Protein AF-A0A7M2Z1B2-F1 (afdb_monomer_lite)

Structure (mmCIF, N/CA/C/O backbone):
data_AF-A0A7M2Z1B2-F1
#
_entry.id   AF-A0A7M2Z1B2-F1
#
loop_
_atom_site.group_PDB
_atom_site.id
_atom_site.type_symbol
_atom_site.label_atom_id
_atom_site.label_alt_id
_atom_site.label_comp_id
_atom_site.label_asym_id
_atom_site.label_entity_id
_atom_site.label_seq_id
_atom_site.pdbx_PDB_ins_code
_atom_site.Cartn_x
_atom_site.Cartn_y
_atom_site.Cartn_z
_atom_site.occupancy
_atom_site.B_iso_or_equiv
_atom_site.auth_seq_id
_atom_site.auth_comp_id
_atom_site.auth_asym_id
_atom_site.auth_atom_id
_atom_site.pdbx_PDB_model_num
ATOM 1 N N . MET A 1 1 ? 3.086 50.028 25.764 1.00 45.34 1 MET A N 1
ATOM 2 C CA . MET A 1 1 ? 1.613 49.928 25.808 1.00 45.34 1 MET A CA 1
ATOM 3 C C . MET A 1 1 ? 1.052 50.842 24.724 1.00 45.34 1 MET A C 1
ATOM 5 O O . MET A 1 1 ? 0.987 52.038 24.941 1.00 45.34 1 MET A O 1
ATOM 9 N N . VAL A 1 2 ? 0.750 50.310 23.534 1.00 29.25 2 VAL A N 1
ATOM 10 C CA . VAL A 1 2 ? -0.029 50.997 22.484 1.00 29.25 2 VAL A CA 1
ATOM 11 C C . VAL A 1 2 ? -0.859 49.925 21.780 1.00 29.25 2 VAL A C 1
ATOM 13 O O . VAL A 1 2 ? -0.320 48.965 21.235 1.00 29.25 2 VAL A O 1
ATOM 16 N N . SER A 1 3 ? -2.175 50.071 21.887 1.00 28.83 3 SER A N 1
ATOM 17 C CA . SER A 1 3 ? -3.210 49.229 21.292 1.00 28.83 3 SER A CA 1
ATOM 18 C C . SER A 1 3 ? -3.415 49.620 19.828 1.00 28.83 3 SER A C 1
ATOM 20 O O . SER A 1 3 ? -3.495 50.808 19.522 1.00 28.83 3 SER A O 1
ATOM 22 N N . TYR A 1 4 ? -3.531 48.642 18.927 1.00 28.66 4 TYR A N 1
ATOM 23 C CA . TYR A 1 4 ? -3.973 48.878 17.552 1.00 28.66 4 TYR A CA 1
ATOM 24 C C . TYR A 1 4 ? -5.229 48.046 17.276 1.00 28.66 4 TYR A C 1
ATOM 26 O O . TYR A 1 4 ? -5.170 46.886 16.872 1.00 28.66 4 TYR A O 1
ATOM 34 N N . GLN A 1 5 ? -6.390 48.656 17.516 1.00 35.91 5 GLN A N 1
ATOM 35 C CA . GLN A 1 5 ? -7.670 48.192 16.989 1.00 35.91 5 GLN A CA 1
ATOM 36 C C . GLN A 1 5 ? -7.754 48.539 15.495 1.00 35.91 5 GLN A C 1
ATOM 38 O O . GLN A 1 5 ? -7.611 49.702 15.116 1.00 35.91 5 GLN A O 1
ATOM 43 N N . ARG A 1 6 ? -8.074 47.563 14.636 1.00 35.50 6 ARG A N 1
ATOM 44 C CA . ARG A 1 6 ? -8.647 47.833 13.308 1.00 35.50 6 ARG A CA 1
ATOM 45 C C . ARG A 1 6 ? -10.010 47.159 13.170 1.00 35.50 6 ARG A C 1
ATOM 47 O O . ARG A 1 6 ? -10.174 45.976 13.443 1.00 35.50 6 ARG A O 1
ATOM 54 N N . ARG A 1 7 ? -10.970 48.006 12.793 1.00 35.19 7 ARG A N 1
ATOM 55 C CA . ARG A 1 7 ? -12.415 47.798 12.634 1.00 35.19 7 ARG A CA 1
ATOM 56 C C . ARG A 1 7 ? -12.754 46.841 11.472 1.00 35.19 7 ARG A C 1
ATOM 58 O O . ARG A 1 7 ? -11.924 46.668 10.579 1.00 35.19 7 ARG A O 1
ATOM 65 N N . PRO A 1 8 ? -13.962 46.243 11.457 1.00 32.22 8 PRO A N 1
ATOM 66 C CA . PRO A 1 8 ? -14.349 45.229 10.478 1.00 32.22 8 PRO A CA 1
ATOM 67 C C . PRO A 1 8 ? -14.657 45.821 9.095 1.00 32.22 8 PRO A C 1
ATOM 69 O O . PRO A 1 8 ? -15.236 46.898 8.971 1.00 32.22 8 PRO A O 1
ATOM 72 N N . VAL A 1 9 ? -14.312 45.072 8.046 1.00 36.22 9 VAL A N 1
ATOM 73 C CA . VAL A 1 9 ? -14.775 45.317 6.674 1.00 36.22 9 VAL A CA 1
ATOM 74 C C . VAL A 1 9 ? -16.169 44.708 6.531 1.00 36.22 9 VAL A C 1
ATOM 76 O O . VAL A 1 9 ? -16.342 43.501 6.697 1.00 36.22 9 VAL A O 1
ATOM 79 N N . HIS A 1 10 ? -17.166 45.534 6.215 1.00 31.08 10 HIS A N 1
ATOM 80 C CA . HIS A 1 10 ? -18.513 45.063 5.905 1.00 31.08 10 HIS A CA 1
ATOM 81 C C . HIS A 1 10 ? -18.550 44.470 4.493 1.00 31.08 10 HIS A C 1
ATOM 83 O O . HIS A 1 10 ? -18.454 45.188 3.500 1.00 31.08 10 HIS A O 1
ATOM 89 N N . VAL A 1 11 ? -18.712 43.149 4.406 1.00 34.78 11 VAL A N 1
ATOM 90 C CA . VAL A 1 11 ? -19.008 42.445 3.153 1.00 34.78 11 VAL A CA 1
ATOM 91 C C . VAL A 1 11 ? -20.516 42.233 3.078 1.00 34.78 11 VAL A C 1
ATOM 93 O O . VAL A 1 11 ? -21.084 41.463 3.850 1.00 34.78 11 VAL A O 1
ATOM 96 N N . VAL A 1 12 ? -21.174 42.926 2.151 1.00 37.09 12 VAL A N 1
ATOM 97 C CA . VAL A 1 12 ? -22.600 42.730 1.867 1.00 37.09 12 VAL A CA 1
ATOM 98 C C . VAL A 1 12 ? -22.736 41.658 0.787 1.00 37.09 12 VAL A C 1
ATOM 100 O O . VAL A 1 12 ? -22.383 41.882 -0.369 1.00 37.09 12 VAL A O 1
ATOM 103 N N . PHE A 1 13 ? -23.263 40.489 1.152 1.00 35.53 13 PHE A N 1
ATOM 104 C CA . PHE A 1 13 ? -23.643 39.445 0.199 1.00 35.53 13 PHE A CA 1
ATOM 105 C C . PHE A 1 13 ? -25.103 39.635 -0.210 1.00 35.53 13 PHE A C 1
ATOM 107 O O . PHE A 1 13 ? -26.012 39.386 0.580 1.00 35.53 13 PHE A O 1
ATOM 114 N N . ARG A 1 14 ? -25.346 40.047 -1.458 1.00 37.28 14 ARG A N 1
ATOM 115 C CA . ARG A 1 14 ? -26.693 40.036 -2.042 1.00 37.28 14 ARG A CA 1
ATOM 116 C C . ARG A 1 14 ? -26.876 38.746 -2.842 1.00 37.28 14 ARG A C 1
ATOM 118 O O . ARG A 1 14 ? -26.108 38.461 -3.756 1.00 37.28 14 ARG A O 1
ATOM 125 N N . ARG A 1 15 ? -27.873 37.945 -2.463 1.00 32.41 15 ARG A N 1
ATOM 126 C CA . ARG A 1 15 ? -28.211 36.665 -3.098 1.00 32.41 15 ARG A CA 1
ATOM 127 C C . ARG A 1 15 ? -28.974 36.941 -4.397 1.00 32.41 15 ARG A C 1
ATOM 129 O O . ARG A 1 15 ? -30.054 37.519 -4.346 1.00 32.41 15 ARG A O 1
ATOM 136 N N . VAL A 1 16 ? -28.439 36.508 -5.534 1.00 35.34 16 VAL A N 1
ATOM 137 C CA . VAL A 1 16 ? -29.192 36.369 -6.790 1.00 35.34 16 VAL A CA 1
ATOM 138 C C . VAL A 1 16 ? -28.979 34.932 -7.267 1.00 35.34 16 VAL A C 1
ATOM 140 O O . VAL A 1 16 ? -27.880 34.396 -7.131 1.00 35.34 16 VAL A O 1
ATOM 143 N N . GLY A 1 17 ? -30.056 34.266 -7.680 1.00 35.09 17 GLY A N 1
ATOM 144 C CA . GLY A 1 17 ? -30.085 32.834 -7.984 1.00 35.09 17 GLY A CA 1
ATOM 145 C C . GLY A 1 17 ? -29.070 32.370 -9.038 1.00 35.09 17 GLY A C 1
ATOM 146 O O . GLY A 1 17 ? -28.558 33.154 -9.826 1.00 35.09 17 GLY A O 1
ATOM 147 N N . ALA A 1 18 ? -28.814 31.057 -9.014 1.00 43.22 18 ALA A N 1
ATOM 148 C CA . ALA A 1 18 ? -28.014 30.270 -9.958 1.00 43.22 18 ALA A CA 1
ATOM 149 C C . ALA A 1 18 ? -26.570 30.763 -10.236 1.00 43.22 18 ALA A C 1
ATOM 151 O O . ALA A 1 18 ? -26.224 31.228 -11.314 1.00 43.22 18 ALA A O 1
ATOM 152 N N . GLY A 1 19 ? -25.678 30.516 -9.272 1.00 42.62 19 GLY A N 1
ATOM 153 C CA . GLY A 1 19 ? -24.455 29.755 -9.572 1.00 42.62 19 GLY A CA 1
ATOM 154 C C . GLY A 1 19 ? -23.230 30.449 -10.181 1.00 42.62 19 GLY A C 1
ATOM 155 O O . GLY A 1 19 ? -22.312 29.732 -10.566 1.00 42.62 19 GLY A O 1
ATOM 156 N N . THR A 1 20 ? -23.133 31.782 -10.208 1.00 33.09 20 THR A N 1
ATOM 157 C CA . THR A 1 20 ? -21.876 32.472 -10.584 1.00 33.09 20 THR A CA 1
ATOM 158 C C . THR A 1 20 ? -21.642 33.723 -9.734 1.00 33.09 20 THR A C 1
ATOM 160 O O . THR A 1 20 ? -22.472 34.625 -9.717 1.00 33.09 20 THR A O 1
ATOM 163 N N . PHE A 1 21 ? -20.505 33.800 -9.028 1.00 33.78 21 PHE A N 1
ATOM 164 C CA . PHE A 1 21 ? -20.074 35.011 -8.317 1.00 33.78 21 PHE A CA 1
ATOM 165 C C . PHE A 1 21 ? -19.203 35.867 -9.241 1.00 33.78 21 PHE A C 1
ATOM 167 O O . PHE A 1 21 ? -18.128 35.436 -9.655 1.00 33.78 21 PHE A O 1
ATOM 174 N N . LYS A 1 22 ? -19.649 37.090 -9.543 1.00 28.84 22 LYS A N 1
ATOM 175 C CA . LYS A 1 22 ? -18.868 38.097 -10.271 1.00 28.84 22 LYS A CA 1
ATOM 176 C C . LYS A 1 22 ? -18.376 39.140 -9.267 1.00 28.84 22 LYS A C 1
ATOM 178 O O . LYS A 1 22 ? -19.179 39.887 -8.711 1.00 28.84 22 LYS A O 1
ATOM 183 N N . ILE A 1 23 ? -17.071 39.181 -9.004 1.00 34.62 23 ILE A N 1
ATOM 184 C CA . ILE A 1 23 ? -16.466 40.260 -8.213 1.00 34.62 23 ILE A CA 1
ATOM 185 C C . ILE A 1 23 ? -16.370 41.472 -9.137 1.00 34.62 23 ILE A C 1
ATOM 187 O O . ILE A 1 23 ? -15.619 41.453 -10.108 1.00 34.62 23 ILE A O 1
ATOM 191 N N . THR A 1 24 ? -17.164 42.503 -8.861 1.00 35.22 24 THR A N 1
ATOM 192 C CA . THR A 1 24 ? -17.106 43.772 -9.595 1.00 35.22 24 THR A CA 1
ATOM 193 C C . THR A 1 24 ? -16.593 44.828 -8.630 1.00 35.22 24 THR A C 1
ATOM 195 O O . THR A 1 24 ? -17.315 45.254 -7.732 1.00 35.22 24 THR A O 1
ATOM 198 N N . THR A 1 25 ? -15.331 45.221 -8.773 1.00 32.84 25 THR A N 1
ATOM 199 C CA . THR A 1 25 ? -14.766 46.343 -8.021 1.00 32.84 25 THR A CA 1
ATOM 200 C C . THR A 1 25 ? -15.195 47.632 -8.719 1.00 32.84 25 THR A C 1
ATOM 202 O O . THR A 1 25 ? -14.711 47.939 -9.805 1.00 32.84 25 THR A O 1
ATOM 205 N N . MET A 1 26 ? -16.135 48.376 -8.131 1.00 30.41 26 MET A N 1
ATOM 206 C CA . MET A 1 26 ? -16.470 49.727 -8.590 1.00 30.41 26 MET A CA 1
ATOM 207 C C . MET A 1 26 ? -15.362 50.692 -8.160 1.00 30.41 26 MET A C 1
ATOM 209 O O . MET A 1 26 ? -15.277 51.071 -6.994 1.00 30.41 26 MET A O 1
ATOM 213 N N . LEU A 1 27 ? -14.529 51.115 -9.108 1.00 34.75 27 LEU A N 1
ATOM 214 C CA . LEU A 1 27 ? -13.714 52.319 -8.965 1.00 34.75 27 LEU A CA 1
ATOM 215 C C . LEU A 1 27 ? -14.581 53.519 -9.355 1.00 34.75 27 LEU A C 1
ATOM 217 O O . LEU A 1 27 ? -14.904 53.714 -10.524 1.00 34.75 27 LEU A O 1
ATOM 221 N N . ARG A 1 28 ? -14.990 54.312 -8.359 1.00 33.91 28 ARG A N 1
ATOM 222 C CA . ARG A 1 28 ? -15.567 55.641 -8.584 1.00 33.91 28 ARG A CA 1
ATOM 223 C C . ARG A 1 28 ? -14.456 56.572 -9.065 1.00 33.91 28 ARG A C 1
ATOM 225 O O . ARG A 1 28 ? -13.592 56.961 -8.287 1.00 33.91 28 ARG A O 1
ATOM 232 N N . SER A 1 29 ? -14.502 56.938 -10.338 1.00 31.12 29 SER A N 1
ATOM 233 C CA . SER A 1 29 ? -13.753 58.055 -10.904 1.00 31.12 29 SER A CA 1
ATOM 234 C C . SER A 1 29 ? -14.444 59.371 -10.532 1.00 31.12 29 SER A C 1
ATOM 236 O O . SER A 1 29 ? -15.498 59.690 -11.080 1.00 31.12 29 SER A O 1
ATOM 238 N N . CYS A 1 30 ? -13.857 60.134 -9.608 1.00 31.03 30 CYS A N 1
ATOM 239 C CA . CYS A 1 30 ? -14.157 61.558 -9.464 1.00 31.03 30 CYS A CA 1
ATOM 240 C C . CYS A 1 30 ? -13.234 62.342 -10.399 1.00 31.03 30 CYS A C 1
ATOM 242 O O . CYS A 1 30 ? -12.025 62.403 -10.198 1.00 31.03 30 CYS A O 1
ATOM 244 N N . THR A 1 31 ? -13.827 62.920 -11.436 1.00 38.00 31 THR A N 1
ATOM 245 C CA . THR A 1 31 ? -13.216 63.912 -12.317 1.00 38.00 31 THR A CA 1
ATOM 246 C C . THR A 1 31 ? -13.167 65.270 -11.624 1.00 38.00 31 THR A C 1
ATOM 248 O O . THR A 1 31 ? -14.214 65.805 -11.261 1.00 38.00 31 THR A O 1
ATOM 251 N N . SER A 1 32 ? -11.991 65.884 -11.542 1.00 31.28 32 SER A N 1
ATOM 252 C CA . SER A 1 32 ? -11.868 67.340 -11.457 1.00 31.28 32 SER A CA 1
ATOM 253 C C . SER A 1 32 ? -10.751 67.818 -12.386 1.00 31.28 32 SER A C 1
ATOM 255 O O . SER A 1 32 ? -9.647 67.281 -12.421 1.00 31.28 32 SER A O 1
ATOM 257 N N . ARG A 1 33 ? -11.115 68.794 -13.220 1.00 39.97 33 ARG A N 1
ATOM 258 C CA . ARG A 1 33 ? -10.271 69.503 -14.187 1.00 39.97 33 ARG A CA 1
ATOM 259 C C . ARG A 1 33 ? -9.297 70.408 -13.439 1.00 39.97 33 ARG A C 1
ATOM 261 O O . ARG A 1 33 ? -9.795 71.153 -12.611 1.00 39.97 33 ARG A O 1
ATOM 268 N N . VAL A 1 34 ? -8.022 70.469 -13.838 1.00 35.06 34 VAL A N 1
ATOM 269 C CA . VAL A 1 34 ? -7.266 71.731 -14.017 1.00 35.06 34 VAL A CA 1
ATOM 270 C C . VAL A 1 34 ? -6.146 71.492 -15.041 1.00 35.06 34 VAL A C 1
ATOM 272 O O . VAL A 1 34 ? -5.493 70.454 -15.041 1.00 35.06 34 VAL A O 1
ATOM 275 N N . ALA A 1 35 ? -5.986 72.450 -15.949 1.00 37.22 35 ALA A N 1
ATOM 276 C CA . ALA A 1 35 ? -5.030 72.475 -17.045 1.00 37.22 35 ALA A CA 1
ATOM 277 C C . ALA A 1 35 ? -3.663 73.078 -16.651 1.00 37.22 35 ALA A C 1
ATOM 279 O O . ALA A 1 35 ? -3.576 73.822 -15.679 1.00 37.22 35 ALA A O 1
ATOM 280 N N . ARG A 1 36 ? -2.693 72.880 -17.562 1.00 35.16 36 ARG A N 1
ATOM 281 C CA . ARG A 1 36 ? -1.421 73.609 -17.799 1.00 35.16 36 ARG A CA 1
ATOM 282 C C . ARG A 1 36 ? -0.133 72.998 -17.214 1.00 35.16 36 ARG A C 1
ATOM 284 O O . ARG A 1 36 ? 0.075 72.941 -16.012 1.00 35.16 36 ARG A O 1
ATOM 291 N N . ALA A 1 37 ? 0.748 72.610 -18.142 1.00 36.53 37 ALA A N 1
ATOM 292 C CA . ALA A 1 37 ? 2.211 72.533 -18.001 1.00 36.53 37 ALA A CA 1
ATOM 293 C C . ALA A 1 37 ? 2.793 73.967 -17.804 1.00 36.53 37 ALA A C 1
ATOM 295 O O . ALA A 1 37 ? 2.043 74.901 -18.113 1.00 36.53 37 ALA A O 1
ATOM 296 N N . PRO A 1 38 ? 4.061 74.212 -17.364 1.00 44.06 38 PRO A N 1
ATOM 297 C CA . PRO A 1 38 ? 5.292 73.555 -17.847 1.00 44.06 38 PRO A CA 1
ATOM 298 C C . PRO A 1 38 ? 6.450 73.326 -16.830 1.00 44.06 38 PRO A C 1
ATOM 300 O O . PRO A 1 38 ? 6.461 73.855 -15.729 1.00 44.06 38 PRO A O 1
ATOM 303 N N . VAL A 1 39 ? 7.422 72.512 -17.278 1.00 41.12 39 VAL A N 1
ATOM 304 C CA . VAL A 1 39 ? 8.891 72.511 -17.040 1.00 41.12 39 VAL A CA 1
ATOM 305 C C . VAL A 1 39 ? 9.433 72.865 -15.641 1.00 41.12 39 VAL A C 1
ATOM 307 O O . VAL A 1 39 ? 9.368 74.005 -15.199 1.00 41.12 39 VAL A O 1
ATOM 310 N N . GLY A 1 40 ? 10.151 71.916 -15.026 1.00 32.12 40 GLY A N 1
ATOM 311 C CA . GLY A 1 40 ? 11.029 72.183 -13.881 1.00 32.12 40 GLY A CA 1
ATOM 312 C C . GLY A 1 40 ? 11.723 70.928 -13.354 1.00 32.12 40 GLY A C 1
ATOM 313 O O . GLY A 1 40 ? 11.121 70.119 -12.659 1.00 32.12 40 GLY A O 1
ATOM 314 N N . LEU A 1 41 ? 12.993 70.770 -13.717 1.00 41.47 41 LEU A N 1
ATOM 315 C CA . LEU A 1 41 ? 13.929 69.741 -13.268 1.00 41.47 41 LEU A CA 1
ATOM 316 C C . LEU A 1 41 ? 14.121 69.781 -11.739 1.00 41.47 41 LEU A C 1
ATOM 318 O O . LEU A 1 41 ? 14.590 70.788 -11.219 1.00 41.47 41 LEU A O 1
ATOM 322 N N . LEU A 1 42 ? 13.856 68.678 -11.031 1.00 36.16 42 LEU A N 1
ATOM 323 C CA . LEU A 1 42 ? 14.481 68.407 -9.731 1.00 36.16 42 LEU A CA 1
ATOM 324 C C . LEU A 1 42 ? 14.559 66.896 -9.476 1.00 36.16 42 LEU A C 1
ATOM 326 O O . LEU A 1 42 ? 13.557 66.219 -9.251 1.00 36.16 42 LEU A O 1
ATOM 330 N N . LEU A 1 43 ? 15.791 66.383 -9.535 1.00 44.97 43 LEU A N 1
ATOM 331 C CA . LEU A 1 43 ? 16.183 65.092 -8.985 1.00 44.97 43 LEU A CA 1
ATOM 332 C C . LEU A 1 43 ? 15.804 65.054 -7.499 1.00 44.97 43 LEU A C 1
ATOM 334 O O . LEU A 1 43 ? 16.366 65.798 -6.699 1.00 44.97 43 LEU A O 1
ATOM 338 N N . ALA A 1 44 ? 14.911 64.143 -7.123 1.00 37.50 44 ALA A N 1
ATOM 339 C CA . ALA A 1 44 ? 14.700 63.770 -5.732 1.00 37.50 44 ALA A CA 1
ATOM 340 C C . ALA A 1 44 ? 14.620 62.245 -5.628 1.00 37.50 44 ALA A C 1
ATOM 342 O O . ALA A 1 44 ? 13.612 61.625 -5.974 1.00 37.50 44 ALA A O 1
ATOM 343 N N . LEU A 1 45 ? 15.725 61.660 -5.150 1.00 44.59 45 LEU A N 1
ATOM 344 C CA . LEU A 1 45 ? 15.804 60.308 -4.607 1.00 44.59 45 LEU A CA 1
ATOM 345 C C . LEU A 1 45 ? 14.589 60.045 -3.713 1.00 44.59 45 LEU A C 1
ATOM 347 O O . LEU A 1 45 ? 14.521 60.533 -2.588 1.00 44.59 45 LEU A O 1
ATOM 351 N N . THR A 1 46 ? 13.653 59.231 -4.183 1.00 40.75 46 THR A N 1
ATOM 352 C CA . THR A 1 46 ? 12.624 58.650 -3.326 1.00 40.75 46 THR A CA 1
ATOM 353 C C . THR A 1 46 ? 12.414 57.195 -3.717 1.00 40.75 46 THR A C 1
ATOM 355 O O . THR A 1 46 ? 11.829 56.870 -4.741 1.00 40.75 46 THR A O 1
ATOM 358 N N . MET A 1 47 ? 12.945 56.319 -2.861 1.00 41.47 47 MET A N 1
ATOM 359 C CA . MET A 1 47 ? 12.348 55.034 -2.503 1.00 41.47 47 MET A CA 1
ATOM 360 C C . MET A 1 47 ? 11.847 54.191 -3.688 1.00 41.47 47 MET A C 1
ATOM 362 O O . MET A 1 47 ? 10.643 54.017 -3.879 1.00 41.47 47 MET A O 1
ATOM 366 N N . LEU A 1 48 ? 12.770 53.548 -4.411 1.00 41.97 48 LEU A N 1
ATOM 367 C CA . LEU A 1 48 ? 12.458 52.300 -5.110 1.00 41.97 48 LEU A CA 1
ATOM 368 C C . LEU A 1 48 ? 12.194 51.217 -4.054 1.00 41.97 48 LEU A C 1
ATOM 370 O O . LEU A 1 48 ? 13.022 50.356 -3.767 1.00 41.97 48 LEU A O 1
ATOM 374 N N . GLY A 1 49 ? 10.999 51.286 -3.467 1.00 43.25 49 GLY A N 1
ATOM 375 C CA . GLY A 1 49 ? 10.319 50.178 -2.820 1.00 43.25 49 GLY A CA 1
ATOM 376 C C . GLY A 1 49 ? 9.994 49.131 -3.876 1.00 43.25 49 GLY A C 1
ATOM 377 O O . GLY A 1 49 ? 8.851 48.975 -4.294 1.00 43.25 49 GLY A O 1
ATOM 378 N N . GLY A 1 50 ? 11.020 48.421 -4.332 1.00 35.94 50 GLY A N 1
ATOM 379 C CA . GLY A 1 50 ? 10.871 47.203 -5.101 1.00 35.94 50 GLY A CA 1
ATOM 380 C C . GLY A 1 50 ? 10.473 46.087 -4.152 1.00 35.94 50 GLY A C 1
ATOM 381 O O . GLY A 1 50 ? 11.307 45.270 -3.772 1.00 35.94 50 GLY A O 1
ATOM 382 N N . PHE A 1 51 ? 9.196 46.025 -3.769 1.00 42.19 51 PHE A N 1
ATOM 383 C CA . PHE A 1 51 ? 8.616 44.742 -3.394 1.00 42.19 51 PHE A CA 1
ATOM 384 C C . PHE A 1 51 ? 8.676 43.869 -4.646 1.00 42.19 51 PHE A C 1
ATOM 386 O O . PHE A 1 51 ? 7.751 43.845 -5.455 1.00 42.19 51 PHE A O 1
ATOM 393 N N . ALA A 1 52 ? 9.796 43.170 -4.823 1.00 45.66 52 ALA A N 1
ATOM 394 C CA . ALA A 1 52 ? 9.848 41.993 -5.657 1.00 45.66 52 ALA A CA 1
ATOM 395 C C . ALA A 1 52 ? 8.829 41.025 -5.053 1.00 45.66 52 ALA A C 1
ATOM 397 O O . ALA A 1 52 ? 9.107 40.309 -4.090 1.00 45.66 52 ALA A O 1
ATOM 398 N N . ALA A 1 53 ? 7.603 41.060 -5.574 1.00 50.12 53 ALA A N 1
ATOM 399 C CA . ALA A 1 53 ? 6.662 39.978 -5.411 1.00 50.12 53 ALA A CA 1
ATOM 400 C C . ALA A 1 53 ? 7.336 38.773 -6.062 1.00 50.12 53 ALA A C 1
ATOM 402 O O . ALA A 1 53 ? 7.254 38.571 -7.271 1.00 50.12 53 ALA A O 1
ATOM 403 N N . VAL A 1 54 ? 8.083 38.017 -5.257 1.00 47.28 54 VAL A N 1
ATOM 404 C CA . VAL A 1 54 ? 8.572 36.701 -5.631 1.00 47.28 54 VAL A CA 1
ATOM 405 C C . VAL A 1 54 ? 7.311 35.922 -5.960 1.00 47.28 54 VAL A C 1
ATOM 407 O O . VAL A 1 54 ? 6.571 35.512 -5.063 1.00 47.28 54 VAL A O 1
ATOM 410 N N . ALA A 1 55 ? 7.017 35.793 -7.254 1.00 44.94 55 ALA A N 1
ATOM 411 C CA . ALA A 1 55 ? 6.038 34.856 -7.754 1.00 44.94 55 ALA A CA 1
ATOM 412 C C . ALA A 1 55 ? 6.531 33.495 -7.278 1.00 44.94 55 ALA A C 1
ATOM 414 O O . ALA A 1 55 ? 7.448 32.908 -7.848 1.00 44.94 55 ALA A O 1
ATOM 415 N N . ARG A 1 56 ? 6.011 33.058 -6.131 1.00 47.09 56 ARG A N 1
ATOM 416 C CA . ARG A 1 56 ? 6.351 31.785 -5.521 1.00 47.09 56 ARG A CA 1
ATOM 417 C C . ARG A 1 56 ? 5.864 30.752 -6.524 1.00 47.09 56 ARG A C 1
ATOM 419 O O . ARG A 1 56 ? 4.662 30.501 -6.591 1.00 47.09 56 ARG A O 1
ATOM 426 N N . ALA A 1 57 ? 6.774 30.266 -7.370 1.00 47.53 57 ALA A N 1
ATOM 427 C CA . ALA A 1 57 ? 6.470 29.273 -8.384 1.00 47.53 57 ALA A CA 1
ATOM 428 C C . ALA A 1 57 ? 5.674 28.172 -7.687 1.00 47.53 57 ALA A C 1
ATOM 430 O O . ALA A 1 57 ? 6.127 27.618 -6.680 1.00 47.53 57 ALA A O 1
ATOM 431 N N . ALA A 1 58 ? 4.434 27.961 -8.131 1.00 59.38 58 ALA A N 1
ATOM 432 C CA . ALA A 1 58 ? 3.568 26.979 -7.512 1.00 59.38 58 ALA A CA 1
ATOM 433 C C . ALA A 1 58 ? 4.277 25.631 -7.638 1.00 59.38 58 ALA A C 1
ATOM 435 O O . ALA A 1 58 ? 4.448 25.128 -8.747 1.00 59.38 58 ALA A O 1
ATOM 436 N N . VAL A 1 59 ? 4.742 25.088 -6.509 1.00 63.09 59 VAL A N 1
ATOM 437 C CA . VAL A 1 59 ? 5.388 23.776 -6.483 1.00 63.09 59 VAL A CA 1
ATOM 438 C C . VAL A 1 59 ? 4.405 22.792 -7.124 1.00 63.09 59 VAL A C 1
ATOM 440 O O . VAL A 1 59 ? 3.259 22.716 -6.659 1.00 63.09 59 VAL A O 1
ATOM 443 N N . PRO A 1 60 ? 4.790 22.092 -8.208 1.00 74.88 60 PRO A N 1
ATOM 444 C CA . PRO A 1 60 ? 3.889 21.174 -8.884 1.00 74.88 60 PRO A CA 1
ATOM 445 C C . PRO A 1 60 ? 3.376 20.133 -7.891 1.00 74.88 60 PRO A C 1
ATOM 447 O O . PRO A 1 60 ? 4.161 19.517 -7.168 1.00 74.88 60 PRO A O 1
ATOM 450 N N . ARG A 1 61 ? 2.054 19.937 -7.841 1.00 84.31 61 ARG A N 1
ATOM 451 C CA . ARG A 1 61 ? 1.469 18.890 -6.995 1.00 84.31 61 ARG A CA 1
ATOM 452 C C . ARG A 1 61 ? 1.939 17.527 -7.474 1.00 84.31 61 ARG A C 1
ATOM 454 O O . ARG A 1 61 ? 1.941 17.260 -8.674 1.00 84.31 61 ARG A O 1
ATOM 461 N N . SER A 1 62 ? 2.287 16.666 -6.529 1.00 90.19 62 SER A N 1
ATOM 462 C CA . SER A 1 62 ? 2.608 15.264 -6.789 1.00 90.19 62 SER A CA 1
ATOM 463 C C . SER A 1 62 ? 1.382 14.371 -6.600 1.00 90.19 62 SER A C 1
ATOM 465 O O . SER A 1 62 ? 1.289 13.326 -7.244 1.00 90.19 62 SER A O 1
ATOM 467 N N . ALA A 1 63 ? 0.411 14.800 -5.785 1.00 91.81 63 ALA A N 1
ATOM 468 C CA .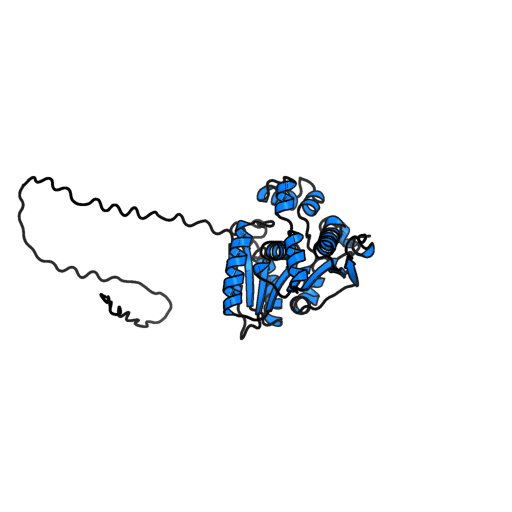 ALA A 1 63 ? -0.827 14.078 -5.518 1.00 91.81 63 ALA A CA 1
ATOM 469 C C . ALA A 1 63 ? -2.090 14.840 -5.953 1.00 91.81 63 ALA A C 1
ATOM 471 O O . ALA A 1 63 ? -2.263 16.039 -5.738 1.00 91.81 63 ALA A O 1
ATOM 472 N N . ILE A 1 64 ? -3.037 14.088 -6.502 1.00 91.06 64 ILE A N 1
ATOM 473 C CA . ILE A 1 64 ? -4.441 14.449 -6.661 1.00 91.06 64 ILE A CA 1
ATOM 474 C C . ILE A 1 64 ? -5.202 13.681 -5.588 1.00 91.06 64 ILE A C 1
ATOM 476 O O . ILE A 1 64 ? -5.210 12.453 -5.592 1.00 91.06 64 ILE A O 1
ATOM 480 N N . VAL A 1 65 ? -5.854 14.389 -4.668 1.00 92.88 65 VAL A N 1
ATOM 481 C CA . VAL A 1 65 ? -6.606 13.754 -3.580 1.00 92.88 65 VAL A CA 1
ATOM 482 C C . VAL A 1 65 ? -8.096 13.984 -3.772 1.00 92.88 65 VAL A C 1
ATOM 484 O O . VAL A 1 65 ? -8.561 15.121 -3.781 1.00 92.88 65 VAL A O 1
ATOM 487 N N . THR A 1 66 ? -8.846 12.892 -3.906 1.00 94.06 66 THR A N 1
ATOM 488 C CA . THR A 1 66 ? -10.312 12.911 -3.958 1.00 94.06 66 THR A CA 1
ATOM 489 C C . THR A 1 66 ? -10.873 12.445 -2.627 1.00 94.06 66 THR A C 1
ATOM 491 O O . THR A 1 66 ? -10.462 11.408 -2.112 1.00 94.06 66 THR A O 1
ATOM 494 N N . ILE A 1 67 ? -11.840 13.184 -2.087 1.00 95.81 67 ILE A N 1
ATOM 495 C CA . ILE A 1 67 ? -12.514 12.835 -0.836 1.00 95.81 67 ILE A CA 1
ATOM 496 C C . ILE A 1 67 ? -13.972 12.516 -1.151 1.00 95.81 67 ILE A C 1
ATOM 498 O O . ILE A 1 67 ? -14.680 13.345 -1.717 1.00 95.81 67 ILE A O 1
ATOM 502 N N . SER A 1 68 ? -14.425 11.319 -0.787 1.00 95.06 68 SER A N 1
ATOM 503 C CA . SER A 1 68 ? -15.840 10.937 -0.843 1.00 95.06 68 SER A CA 1
ATOM 504 C C . SER A 1 68 ? -16.354 10.770 0.581 1.00 95.06 68 SER A C 1
ATOM 506 O O . SER A 1 68 ? -15.965 9.839 1.282 1.00 95.06 68 SER A O 1
ATOM 508 N N . SER A 1 69 ? -17.205 11.692 1.024 1.00 90.75 69 SER A N 1
ATOM 509 C CA . SER A 1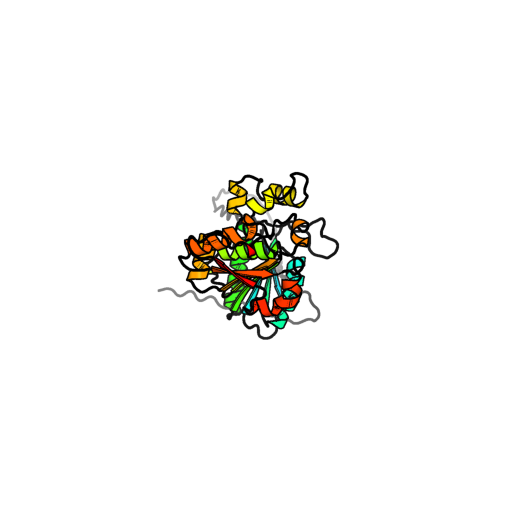 69 ? -17.795 11.629 2.362 1.00 90.75 69 SER A CA 1
ATOM 510 C C . SER A 1 69 ? -19.000 10.684 2.405 1.00 90.75 69 SER A C 1
ATOM 512 O O . SER A 1 69 ? -19.584 10.335 1.378 1.00 90.75 69 SER A O 1
ATOM 514 N N . VAL A 1 70 ? -19.390 10.299 3.616 1.00 92.62 70 VAL A N 1
ATOM 515 C CA . VAL A 1 70 ? -20.625 9.570 3.924 1.00 92.62 70 VAL A CA 1
ATOM 516 C C . VAL A 1 70 ? -21.338 10.272 5.074 1.00 92.62 70 VAL A C 1
ATOM 518 O O . VAL A 1 70 ? -20.721 11.035 5.816 1.00 92.62 70 VAL A O 1
ATOM 521 N N . ARG A 1 71 ? -22.640 10.030 5.250 1.00 92.25 71 ARG A N 1
ATOM 522 C CA . ARG A 1 71 ? -23.378 10.583 6.393 1.00 92.25 71 ARG A CA 1
ATOM 523 C C . ARG A 1 71 ? -22.817 10.008 7.698 1.00 92.25 71 ARG A C 1
ATOM 525 O O . ARG A 1 71 ? -22.763 8.789 7.854 1.00 92.25 71 ARG A O 1
ATOM 532 N N . SER A 1 72 ? -22.433 10.891 8.622 1.00 93.38 72 SER A N 1
ATOM 533 C CA . SER A 1 72 ? -21.903 10.544 9.950 1.00 93.38 72 SER A CA 1
ATOM 534 C C . SER A 1 72 ? -20.779 9.493 9.876 1.00 93.38 72 SER A C 1
ATOM 536 O O . SER A 1 72 ? -20.995 8.342 10.288 1.00 93.38 72 SER A O 1
ATOM 538 N N . PRO A 1 73 ? -19.615 9.852 9.294 1.00 96.62 73 PRO A N 1
ATOM 539 C CA . PRO A 1 73 ? -18.496 8.933 9.132 1.00 96.62 73 PRO A CA 1
ATOM 540 C C . PRO A 1 73 ? -17.944 8.502 10.496 1.00 96.62 73 PRO A C 1
ATOM 542 O O . PRO A 1 73 ? -17.880 9.297 11.427 1.00 96.62 73 PRO A O 1
ATOM 545 N N . ARG A 1 74 ? -17.535 7.237 10.609 1.00 96.94 74 ARG A N 1
ATOM 546 C CA . ARG A 1 74 ? -16.922 6.637 11.810 1.00 96.94 74 ARG A CA 1
ATOM 547 C C . ARG A 1 74 ? -15.390 6.623 11.754 1.00 96.94 74 ARG A C 1
ATOM 549 O O . ARG A 1 74 ? -14.745 5.998 12.593 1.00 96.94 74 ARG A O 1
ATOM 556 N N . GLY A 1 75 ? -14.827 7.235 10.720 1.00 98.19 75 GLY A N 1
ATOM 557 C CA . GLY A 1 75 ? -13.418 7.136 10.391 1.00 98.19 75 GLY A CA 1
ATOM 558 C C . GLY A 1 75 ? -13.134 7.455 8.930 1.00 98.19 75 GLY A C 1
ATOM 559 O O . GLY A 1 75 ? -14.008 7.916 8.186 1.00 98.19 75 GLY A O 1
ATOM 560 N N . VAL A 1 76 ? -11.904 7.168 8.522 1.00 98.62 76 VAL A N 1
ATOM 561 C CA . VAL A 1 76 ? -11.354 7.422 7.197 1.00 98.62 76 VAL A CA 1
ATOM 562 C C . VAL A 1 76 ? -10.789 6.127 6.618 1.00 98.62 76 VAL A C 1
ATOM 564 O O . VAL A 1 76 ? -9.966 5.467 7.243 1.00 98.62 76 VAL A O 1
ATOM 567 N N . LEU A 1 77 ? -11.212 5.782 5.403 1.00 98.69 77 LEU A N 1
ATOM 568 C CA . LEU A 1 77 ? -10.586 4.770 4.561 1.00 98.69 77 LEU A CA 1
ATOM 569 C C . LEU A 1 77 ? -9.671 5.475 3.560 1.00 98.69 77 LEU A C 1
ATOM 571 O O . LEU A 1 77 ? -10.116 6.382 2.861 1.00 98.69 77 LEU A O 1
ATOM 575 N N . VAL A 1 78 ? -8.421 5.049 3.455 1.00 98.62 78 VAL A N 1
ATOM 576 C CA . VAL A 1 78 ? -7.432 5.585 2.519 1.00 98.62 78 VAL A CA 1
ATOM 577 C C . VAL A 1 78 ? -7.068 4.520 1.497 1.00 98.62 78 VAL A C 1
ATOM 579 O O . VAL A 1 78 ? -6.763 3.383 1.858 1.00 98.62 78 VAL A O 1
ATOM 582 N N . THR A 1 79 ? -7.064 4.900 0.223 1.00 97.62 79 THR A N 1
ATOM 583 C CA . THR A 1 79 ? -6.525 4.082 -0.868 1.00 97.62 79 THR A CA 1
ATOM 584 C C . THR A 1 79 ? -5.644 4.915 -1.802 1.00 97.62 79 THR A C 1
ATOM 586 O O . THR A 1 79 ? -5.694 6.147 -1.783 1.00 97.62 79 THR A O 1
ATOM 589 N N . SER A 1 80 ? -4.827 4.247 -2.615 1.00 95.00 80 SER A N 1
ATOM 590 C CA . SER A 1 80 ? -3.828 4.864 -3.497 1.00 95.00 80 SER A CA 1
ATOM 591 C C . SER A 1 80 ? -3.868 4.261 -4.905 1.00 95.00 80 SER A C 1
ATOM 593 O O . SER A 1 80 ? -4.364 3.154 -5.098 1.00 95.00 80 SER A O 1
ATOM 595 N N . GLY A 1 81 ? -3.316 4.973 -5.889 1.00 88.31 81 GLY A N 1
ATOM 596 C CA . GLY A 1 81 ? -3.138 4.493 -7.264 1.00 88.31 81 GLY A CA 1
ATOM 597 C C . GLY A 1 81 ? -4.128 5.042 -8.286 1.00 88.31 81 GLY A C 1
ATOM 598 O O . GLY A 1 81 ? -4.167 4.547 -9.409 1.00 88.31 81 GLY A O 1
ATOM 599 N N . GLY A 1 82 ? -4.930 6.043 -7.915 1.00 90.31 82 GLY A N 1
ATOM 600 C CA . GLY A 1 82 ? -5.779 6.774 -8.853 1.00 90.31 82 GLY A CA 1
ATOM 601 C C . GLY A 1 82 ? -7.221 6.277 -8.954 1.00 90.31 82 GLY A C 1
ATOM 602 O O . GLY A 1 82 ? -7.743 5.557 -8.097 1.00 90.31 82 GLY A O 1
ATOM 603 N N . TRP A 1 83 ? -7.895 6.724 -10.015 1.00 91.75 83 TRP A N 1
ATOM 604 C CA . TRP A 1 83 ? -9.335 6.548 -10.222 1.00 91.75 83 TRP A CA 1
ATOM 605 C C . TRP A 1 83 ? -9.842 5.096 -10.126 1.00 91.75 83 TRP A C 1
ATOM 607 O O . TRP A 1 83 ? -10.821 4.888 -9.405 1.00 91.75 83 TRP A O 1
ATOM 617 N N . PRO A 1 84 ? -9.228 4.078 -10.774 1.00 91.31 84 PRO A N 1
ATOM 618 C CA . PRO A 1 84 ? -9.796 2.728 -10.760 1.00 91.31 84 PRO A CA 1
ATOM 619 C C . PRO A 1 84 ? -9.840 2.130 -9.348 1.00 91.31 84 PRO A C 1
ATOM 621 O O . PRO A 1 84 ? -10.850 1.540 -8.967 1.00 91.31 84 PRO A O 1
ATOM 624 N N . TYR A 1 85 ? -8.793 2.335 -8.545 1.00 91.44 85 TYR A N 1
ATOM 625 C CA . TYR A 1 85 ? -8.750 1.848 -7.163 1.00 91.44 85 TYR A CA 1
ATOM 626 C C . TYR A 1 85 ? -9.665 2.664 -6.244 1.00 91.44 85 TYR A C 1
ATOM 628 O O . TYR A 1 85 ? -10.274 2.121 -5.323 1.00 91.44 85 TYR A O 1
ATOM 636 N N . CYS A 1 86 ? -9.850 3.955 -6.537 1.00 93.31 86 CYS A N 1
ATOM 637 C CA . CYS A 1 86 ? -10.837 4.765 -5.834 1.00 93.31 86 CYS A CA 1
ATOM 638 C C . CYS A 1 86 ? -12.261 4.227 -6.035 1.00 93.31 86 CYS A C 1
ATOM 640 O O . CYS A 1 86 ? -12.987 4.023 -5.061 1.00 93.31 86 CYS A O 1
ATOM 642 N N . GLU A 1 87 ? -12.658 3.938 -7.278 1.00 92.88 87 GLU A N 1
ATOM 643 C CA . GLU A 1 87 ? -13.973 3.356 -7.583 1.00 92.88 87 GLU A CA 1
ATOM 644 C C . GLU A 1 87 ? -14.181 2.000 -6.900 1.00 92.88 87 GLU A C 1
ATOM 646 O O . GLU A 1 87 ? -15.260 1.726 -6.373 1.00 92.88 87 GLU A O 1
ATOM 651 N N . GLN A 1 88 ? -13.128 1.188 -6.826 1.00 91.50 88 GLN A N 1
ATOM 652 C CA . GLN A 1 88 ? -13.123 -0.088 -6.114 1.00 91.50 88 GLN A CA 1
ATOM 653 C C . GLN A 1 88 ? -13.332 0.070 -4.594 1.00 91.50 88 GLN A C 1
ATOM 655 O O . GLN A 1 88 ? -14.068 -0.710 -3.988 1.00 91.50 88 GLN A O 1
ATOM 660 N N . ALA A 1 89 ? -12.739 1.095 -3.972 1.00 95.12 89 ALA A N 1
ATOM 661 C CA . ALA A 1 89 ? -12.837 1.341 -2.530 1.00 95.12 89 ALA A CA 1
ATOM 662 C C . ALA A 1 89 ? -14.132 2.064 -2.104 1.00 95.12 89 ALA A C 1
ATOM 664 O O . ALA A 1 89 ? -14.589 1.902 -0.969 1.00 95.12 89 ALA A O 1
ATOM 665 N N . ARG A 1 90 ? -14.771 2.830 -3.000 1.00 95.38 90 ARG A N 1
ATOM 666 C CA . ARG A 1 90 ? -16.031 3.563 -2.738 1.00 95.38 90 ARG A CA 1
ATOM 667 C C . ARG A 1 90 ? -17.149 2.729 -2.103 1.00 95.38 90 ARG A C 1
ATOM 669 O O . ARG A 1 90 ? -17.740 3.199 -1.126 1.00 95.38 90 ARG A O 1
ATOM 676 N N . PRO A 1 91 ? -17.529 1.544 -2.619 1.00 94.75 91 PRO A N 1
ATOM 677 C CA . PRO A 1 91 ? -18.566 0.734 -1.982 1.00 94.75 91 PRO A CA 1
ATOM 678 C C . PRO A 1 91 ? -18.140 0.209 -0.603 1.00 94.75 91 PRO A C 1
ATOM 680 O O . PRO A 1 91 ? -18.987 0.086 0.280 1.00 94.75 91 PRO A O 1
ATOM 683 N N . LEU A 1 92 ? -16.845 -0.050 -0.391 1.00 94.88 92 LEU A N 1
ATOM 684 C CA . LEU A 1 92 ? -16.320 -0.525 0.892 1.00 94.88 92 LEU A CA 1
ATOM 685 C C . LEU A 1 92 ? -16.424 0.565 1.960 1.00 94.88 92 LEU A C 1
ATOM 687 O O . LEU A 1 92 ? -17.007 0.329 3.016 1.00 94.88 92 LEU A O 1
ATOM 691 N N . ALA A 1 93 ? -15.954 1.775 1.640 1.00 96.12 93 ALA A N 1
ATOM 692 C CA . ALA A 1 93 ? -16.070 2.953 2.497 1.00 96.12 93 ALA A CA 1
ATOM 693 C C . ALA A 1 93 ? -17.527 3.228 2.893 1.00 96.12 93 ALA A C 1
ATOM 695 O O . ALA A 1 93 ? -17.835 3.400 4.071 1.00 96.12 93 ALA A O 1
ATOM 696 N N . ARG A 1 94 ? -18.449 3.181 1.919 1.00 95.81 94 ARG A N 1
ATOM 697 C CA . ARG A 1 94 ? -19.885 3.379 2.164 1.00 95.81 94 ARG A CA 1
ATOM 698 C C . ARG A 1 94 ? -20.460 2.354 3.137 1.00 95.81 94 ARG A C 1
ATOM 700 O O . ARG A 1 94 ? -21.101 2.750 4.107 1.00 95.81 94 ARG A O 1
ATOM 707 N N . ARG A 1 95 ? -20.198 1.060 2.925 1.00 95.00 95 ARG A N 1
ATOM 708 C CA . ARG A 1 95 ? -20.685 -0.015 3.811 1.00 95.00 95 ARG A CA 1
ATOM 709 C C . ARG A 1 95 ? -20.084 0.068 5.216 1.00 95.00 95 ARG A C 1
ATOM 711 O O . ARG A 1 95 ? -20.792 -0.155 6.189 1.00 95.00 95 ARG A O 1
ATOM 718 N N . ALA A 1 96 ? -18.808 0.429 5.321 1.00 95.06 96 ALA A N 1
ATOM 719 C CA . ALA A 1 96 ? -18.108 0.590 6.594 1.00 95.06 96 ALA A CA 1
ATOM 720 C C . ALA A 1 96 ? -18.401 1.932 7.296 1.00 95.06 96 ALA A C 1
ATOM 722 O O . ALA A 1 96 ? -17.937 2.154 8.413 1.00 95.06 96 ALA A O 1
ATOM 723 N N . ARG A 1 97 ? -19.168 2.831 6.658 1.00 96.56 97 ARG A N 1
ATOM 724 C CA . ARG A 1 97 ? -19.394 4.216 7.103 1.00 96.56 97 ARG A CA 1
ATOM 725 C C . ARG A 1 97 ? -18.089 4.987 7.338 1.00 96.56 97 ARG A C 1
ATOM 727 O O . ARG A 1 97 ? -17.973 5.735 8.304 1.00 96.56 97 ARG A O 1
ATOM 734 N N . LEU A 1 98 ? -17.116 4.823 6.451 1.00 97.50 98 LEU A N 1
ATOM 735 C CA . LEU A 1 98 ? -15.855 5.562 6.461 1.00 97.50 98 LEU A CA 1
ATOM 736 C C . LEU A 1 98 ? -15.878 6.617 5.354 1.00 97.50 98 LEU A C 1
ATOM 738 O O . LEU A 1 98 ? -16.379 6.360 4.259 1.00 97.50 98 LEU A O 1
ATOM 742 N N . ALA A 1 99 ? -15.328 7.800 5.617 1.00 97.94 99 ALA A N 1
ATOM 743 C CA . ALA A 1 99 ? -15.025 8.735 4.541 1.00 97.94 99 ALA A CA 1
ATOM 744 C C . ALA A 1 99 ? -13.850 8.186 3.729 1.00 97.94 99 ALA A C 1
ATOM 746 O O . ALA A 1 99 ? -12.860 7.741 4.297 1.00 97.94 99 ALA A O 1
ATOM 747 N N . LEU A 1 100 ? -13.945 8.212 2.407 1.00 98.19 100 LEU A N 1
ATOM 748 C CA . LEU A 1 100 ? -12.891 7.712 1.537 1.00 98.19 100 LEU A CA 1
ATOM 749 C C . LEU A 1 100 ? -11.959 8.848 1.121 1.00 98.19 100 LEU A C 1
ATOM 751 O O . LEU A 1 100 ? -12.414 9.836 0.546 1.00 98.19 100 LEU A O 1
ATOM 755 N N . VAL A 1 101 ? -10.662 8.667 1.341 1.00 98.31 101 VAL A N 1
ATOM 756 C CA . VAL A 1 101 ? -9.586 9.485 0.781 1.00 98.31 101 VAL A CA 1
ATOM 757 C C . VAL A 1 101 ? -8.861 8.653 -0.272 1.00 98.31 101 VAL A C 1
ATOM 759 O O . VAL A 1 101 ? -8.254 7.631 0.033 1.00 98.31 101 VAL A O 1
ATOM 762 N N . CYS A 1 102 ? -8.928 9.091 -1.523 1.00 96.38 102 CYS A N 1
ATOM 763 C CA . CYS A 1 102 ? -8.236 8.457 -2.638 1.00 96.38 102 CYS A CA 1
ATOM 764 C C . CYS A 1 102 ? -7.070 9.328 -3.085 1.00 96.38 102 CYS A C 1
ATOM 766 O O . CYS A 1 102 ? -7.289 10.464 -3.512 1.00 96.38 102 CYS A O 1
ATOM 768 N N . GLY A 1 103 ? -5.860 8.781 -3.039 1.00 95.31 103 GLY A N 1
ATOM 769 C CA . GLY A 1 103 ? -4.701 9.358 -3.706 1.00 95.31 103 GLY A CA 1
ATOM 770 C C . GLY A 1 103 ? -4.610 8.904 -5.163 1.00 95.31 103 GLY A C 1
ATOM 771 O O . GLY A 1 103 ? -4.753 7.719 -5.474 1.00 95.31 103 GLY A O 1
ATOM 772 N N . GLY A 1 104 ? -4.368 9.851 -6.061 1.00 93.69 104 GLY A N 1
ATOM 773 C CA . GLY A 1 104 ? -3.960 9.620 -7.441 1.00 93.69 104 GLY A CA 1
ATOM 774 C C . GLY A 1 104 ? -2.682 10.388 -7.742 1.00 93.69 104 GLY A C 1
ATOM 775 O O . GLY A 1 104 ? -2.508 11.510 -7.271 1.00 93.69 104 GLY A O 1
ATOM 776 N N . TYR A 1 105 ? -1.777 9.794 -8.509 1.00 93.19 105 TYR A N 1
ATOM 777 C CA . TYR A 1 105 ? -0.536 10.461 -8.879 1.00 93.19 105 TYR A CA 1
ATOM 778 C C . TYR A 1 105 ? -0.815 11.587 -9.879 1.00 93.19 105 TYR A C 1
ATOM 780 O O . TYR A 1 105 ? -1.636 11.429 -10.779 1.00 93.19 105 TYR A O 1
ATOM 788 N N . ALA A 1 106 ? -0.155 12.738 -9.749 1.00 91.44 106 ALA A N 1
ATOM 789 C CA . ALA A 1 106 ? -0.466 13.894 -10.595 1.00 91.44 106 ALA A CA 1
ATOM 790 C C . ALA A 1 106 ? -0.222 13.639 -12.093 1.00 91.44 106 ALA A C 1
ATOM 792 O O . ALA A 1 106 ? -0.975 14.150 -12.927 1.00 91.44 106 ALA A O 1
ATOM 793 N N . LYS A 1 107 ? 0.777 12.807 -12.426 1.00 91.25 107 LYS A N 1
ATOM 794 C CA . LYS A 1 107 ? 1.056 12.377 -13.806 1.00 91.25 107 LYS A CA 1
ATOM 795 C C . LYS A 1 107 ? 0.067 11.323 -14.324 1.00 91.25 107 LYS A C 1
ATOM 797 O O . LYS A 1 107 ? 0.083 11.034 -15.515 1.00 91.25 107 LYS A O 1
ATOM 802 N N . ASP A 1 108 ? -0.778 10.750 -13.463 1.00 91.62 108 ASP A N 1
ATOM 803 C CA . ASP A 1 108 ? -1.733 9.719 -13.863 1.00 91.62 108 ASP A CA 1
ATOM 804 C C . ASP A 1 108 ? -2.886 10.318 -14.680 1.00 91.62 108 ASP A C 1
ATOM 806 O O . ASP A 1 108 ? -3.706 11.120 -14.198 1.00 91.62 108 ASP A O 1
ATOM 810 N N . GLY A 1 109 ? -2.945 9.910 -15.946 1.00 89.25 109 GLY A N 1
ATOM 811 C CA . GLY A 1 109 ? -4.018 10.243 -16.869 1.00 89.25 109 GLY A CA 1
ATOM 812 C C . GLY A 1 109 ? -5.169 9.236 -16.848 1.00 89.25 109 GLY A C 1
ATOM 813 O O . GLY A 1 109 ? -6.194 9.497 -17.483 1.00 89.25 109 GLY A O 1
ATOM 814 N N . TYR A 1 110 ? -5.070 8.120 -16.108 1.00 91.25 110 TYR A N 1
ATOM 815 C CA . TYR A 1 110 ? -6.120 7.098 -16.047 1.00 91.25 110 TYR A CA 1
ATOM 816 C C . TYR A 1 110 ? -7.294 7.518 -15.156 1.00 91.25 110 TYR A C 1
ATOM 818 O O . TYR A 1 110 ? -7.581 6.941 -14.112 1.00 91.25 110 TYR A O 1
ATOM 826 N N . ARG A 1 111 ? -8.023 8.539 -15.606 1.00 88.38 111 ARG A N 1
ATOM 827 C CA . ARG A 1 111 ? -9.104 9.203 -14.861 1.00 88.38 111 ARG A CA 1
ATOM 828 C C . ARG A 1 111 ? -10.506 8.710 -15.239 1.00 88.38 111 ARG A C 1
ATOM 830 O O . ARG A 1 111 ? -11.497 9.346 -14.899 1.00 88.38 111 ARG A O 1
ATOM 837 N N . GLY A 1 112 ? -10.599 7.594 -15.963 1.00 89.12 112 GLY A N 1
ATOM 838 C CA . GLY A 1 112 ? -11.867 7.011 -16.403 1.00 89.12 112 GLY A CA 1
ATOM 839 C C . GLY A 1 112 ? -11.693 5.771 -17.281 1.00 89.12 112 GLY A C 1
ATOM 840 O O . GLY A 1 112 ? -10.606 5.498 -17.783 1.00 89.12 112 GLY A O 1
ATOM 841 N N . ARG A 1 113 ? -12.788 5.028 -17.505 1.00 87.19 113 ARG A N 1
ATOM 842 C CA . ARG A 1 113 ? -12.802 3.673 -18.109 1.00 87.19 113 ARG A CA 1
ATOM 843 C C . ARG A 1 113 ? -12.032 3.519 -19.431 1.00 87.19 113 ARG A C 1
ATOM 845 O O . ARG A 1 113 ? -11.467 2.459 -19.666 1.00 87.19 113 ARG A O 1
ATOM 852 N N . LYS A 1 114 ? -11.996 4.546 -20.285 1.00 89.56 114 LYS A N 1
ATOM 853 C CA . LYS A 1 114 ? -11.351 4.497 -21.616 1.00 89.56 114 LYS A CA 1
ATOM 854 C C . LYS A 1 114 ? -9.915 5.046 -21.637 1.00 89.56 114 LYS A C 1
ATOM 856 O O . LYS A 1 114 ? -9.295 5.099 -22.692 1.00 89.56 114 LYS A O 1
ATOM 861 N N . LEU A 1 115 ? -9.374 5.441 -20.483 1.00 90.75 115 LEU A N 1
ATOM 862 C CA . LEU A 1 115 ? -8.089 6.144 -20.372 1.00 90.75 115 LEU A CA 1
ATOM 863 C C . LEU A 1 115 ? -6.972 5.276 -19.784 1.00 90.75 115 LEU A C 1
ATOM 865 O O . LEU A 1 115 ? -5.967 5.799 -19.316 1.00 90.75 115 LEU A O 1
ATOM 869 N N . ARG A 1 116 ? -7.123 3.944 -19.793 1.00 87.56 116 ARG A N 1
ATOM 870 C CA . ARG A 1 116 ? -6.119 3.031 -19.220 1.00 87.56 116 ARG A CA 1
ATOM 871 C C . ARG A 1 116 ? -4.738 3.183 -19.866 1.00 87.56 116 ARG A C 1
ATOM 873 O O . ARG A 1 116 ? -3.741 3.035 -19.177 1.00 87.56 116 ARG A O 1
ATOM 880 N N . HIS A 1 117 ? -4.681 3.507 -21.155 1.00 87.81 117 HIS A N 1
ATOM 881 C CA . HIS A 1 117 ? -3.428 3.746 -21.881 1.00 87.81 117 HIS A CA 1
ATOM 882 C C . HIS A 1 117 ? -2.658 4.986 -21.382 1.00 87.81 117 HIS A C 1
ATOM 884 O O . HIS A 1 117 ? -1.475 5.119 -21.669 1.00 87.81 117 HIS A O 1
ATOM 890 N N . LEU A 1 118 ? -3.312 5.879 -20.627 1.00 90.19 118 LEU A N 1
ATOM 891 C CA . LEU A 1 118 ? -2.695 7.041 -19.977 1.00 90.19 118 LEU A CA 1
ATOM 892 C C . LEU A 1 118 ? -2.308 6.761 -18.520 1.00 90.19 118 LEU A C 1
ATOM 894 O O . LEU A 1 118 ? -2.014 7.698 -17.773 1.00 90.19 118 LEU A O 1
ATOM 898 N N . ARG A 1 119 ? -2.385 5.500 -18.080 1.00 90.56 119 ARG A N 1
ATOM 899 C CA . ARG A 1 119 ? -2.083 5.135 -16.700 1.00 90.56 119 ARG A CA 1
ATOM 900 C C . ARG A 1 119 ? -0.637 5.453 -16.372 1.00 90.56 119 ARG A C 1
ATOM 902 O O . ARG A 1 119 ? 0.271 5.076 -17.108 1.00 90.56 119 ARG A O 1
ATOM 909 N N . TRP A 1 120 ? -0.459 6.059 -15.208 1.00 90.69 120 TRP A N 1
ATOM 910 C CA . TRP A 1 120 ? 0.839 6.176 -14.575 1.00 90.69 120 TRP A CA 1
ATOM 911 C C . TRP A 1 120 ? 0.731 5.910 -13.084 1.00 90.69 120 TRP A C 1
ATOM 913 O O . TRP A 1 120 ? -0.056 6.539 -12.379 1.00 90.69 120 TRP A O 1
ATOM 923 N N . LEU A 1 121 ? 1.550 4.997 -12.590 1.00 90.69 121 LEU A N 1
ATOM 924 C CA . LEU A 1 121 ? 1.639 4.702 -11.169 1.00 90.69 121 LEU A CA 1
ATOM 925 C C . LEU A 1 121 ? 2.863 5.375 -10.544 1.00 90.69 121 LEU A C 1
ATOM 927 O O . LEU A 1 121 ? 3.916 5.472 -11.165 1.00 90.69 121 LEU A O 1
ATOM 931 N N . ASP A 1 122 ? 2.728 5.848 -9.306 1.00 91.88 122 ASP A N 1
ATOM 932 C CA . ASP A 1 122 ? 3.811 6.530 -8.587 1.00 91.88 122 ASP A CA 1
ATOM 933 C C . ASP A 1 122 ? 4.937 5.575 -8.142 1.00 91.88 122 ASP A C 1
ATOM 935 O O . ASP A 1 122 ? 6.055 6.005 -7.870 1.00 91.88 122 ASP A O 1
ATOM 939 N N . TRP A 1 123 ? 4.642 4.275 -8.061 1.00 94.38 123 TRP A N 1
ATOM 940 C CA . TRP A 1 123 ? 5.558 3.219 -7.638 1.00 94.38 123 TRP A CA 1
ATOM 941 C C . TRP A 1 123 ? 6.271 3.504 -6.312 1.00 94.38 123 TRP A C 1
ATOM 943 O O . TRP A 1 123 ? 7.406 3.085 -6.141 1.00 94.38 123 TRP A O 1
ATOM 953 N N . GLY A 1 124 ? 5.619 4.153 -5.344 1.00 94.56 124 GLY A N 1
ATOM 954 C CA . GLY A 1 124 ? 6.221 4.533 -4.062 1.00 94.56 124 GLY A CA 1
ATOM 955 C C . GLY A 1 124 ? 6.901 5.905 -4.114 1.00 94.56 124 GLY A C 1
ATOM 956 O O . GLY A 1 124 ? 7.930 6.126 -3.463 1.00 94.56 124 GLY A O 1
ATOM 957 N N . ASN A 1 125 ? 6.390 6.828 -4.936 1.00 96.06 125 ASN A N 1
ATOM 958 C CA . ASN A 1 125 ? 6.994 8.146 -5.087 1.00 96.06 125 ASN A CA 1
ATOM 959 C C . ASN A 1 125 ? 6.893 8.933 -3.773 1.00 96.06 125 ASN A C 1
ATOM 961 O O . ASN A 1 125 ? 5.804 9.289 -3.336 1.00 96.06 125 ASN A O 1
ATOM 965 N N . ALA A 1 126 ? 8.040 9.234 -3.163 1.00 95.25 126 ALA A N 1
ATOM 966 C CA . ALA A 1 126 ? 8.125 9.921 -1.877 1.00 95.25 126 ALA A CA 1
ATOM 967 C C . ALA A 1 126 ? 7.328 11.236 -1.842 1.00 95.25 126 ALA A C 1
ATOM 969 O O . ALA A 1 126 ? 6.529 11.425 -0.934 1.00 95.25 126 ALA A O 1
ATOM 970 N N . ALA A 1 127 ? 7.466 12.093 -2.858 1.00 95.19 127 ALA A N 1
ATOM 971 C CA . ALA A 1 127 ? 6.775 13.382 -2.893 1.00 95.19 127 ALA A CA 1
ATOM 972 C C . ALA A 1 127 ? 5.248 13.222 -2.996 1.00 95.19 127 ALA A C 1
ATOM 974 O O . ALA A 1 127 ? 4.493 13.971 -2.379 1.00 95.19 127 ALA A O 1
ATOM 975 N N . TYR A 1 128 ? 4.785 12.217 -3.746 1.00 96.12 128 TYR A N 1
ATOM 976 C CA . TYR A 1 128 ? 3.366 11.861 -3.804 1.00 96.12 128 TYR A CA 1
ATOM 977 C C . TYR A 1 128 ? 2.852 11.358 -2.451 1.00 96.12 128 TYR A C 1
ATOM 979 O O . TYR A 1 128 ? 1.798 11.804 -1.995 1.00 96.12 128 TYR A O 1
ATOM 987 N N . LEU A 1 129 ? 3.592 10.453 -1.808 1.00 97.00 129 LEU A N 1
ATOM 988 C CA . LEU A 1 129 ? 3.206 9.877 -0.522 1.00 97.00 129 LEU A CA 1
ATOM 989 C C . LEU A 1 129 ? 3.212 10.923 0.598 1.00 97.00 129 LEU A C 1
ATOM 991 O O . LEU A 1 129 ? 2.268 10.939 1.381 1.00 97.00 129 LEU A O 1
ATOM 995 N N . ASP A 1 130 ? 4.187 11.836 0.614 1.00 97.31 130 ASP A N 1
ATOM 996 C CA . ASP A 1 130 ? 4.265 12.940 1.577 1.00 97.31 130 ASP A CA 1
ATOM 997 C C . ASP A 1 130 ? 3.051 13.883 1.432 1.00 97.31 130 ASP A C 1
ATOM 999 O O . ASP A 1 130 ? 2.400 14.247 2.418 1.00 97.31 130 ASP A O 1
ATOM 1003 N N . GLU A 1 131 ? 2.679 14.244 0.194 1.00 96.94 131 GLU A N 1
ATOM 1004 C CA . GLU A 1 131 ? 1.494 15.075 -0.059 1.00 96.94 131 GLU A CA 1
ATOM 1005 C C . GLU A 1 131 ? 0.194 14.339 0.307 1.00 96.94 131 GLU A C 1
ATOM 1007 O O . GLU A 1 131 ? -0.707 14.927 0.920 1.00 96.94 131 GLU A O 1
ATOM 1012 N N . LEU A 1 132 ? 0.090 13.045 -0.017 1.00 97.56 132 LEU A N 1
ATOM 1013 C CA . LEU A 1 132 ? -1.057 12.219 0.355 1.00 97.56 132 LEU A CA 1
ATOM 1014 C C . LEU A 1 132 ? -1.182 12.096 1.880 1.00 97.56 132 LEU A C 1
ATOM 1016 O O . LEU A 1 132 ? -2.273 12.313 2.409 1.00 97.56 132 LEU A O 1
ATOM 1020 N N . ALA A 1 133 ? -0.087 11.824 2.591 1.00 98.38 133 ALA A N 1
ATOM 1021 C CA . ALA A 1 133 ? -0.038 11.727 4.047 1.00 98.38 133 ALA A CA 1
ATOM 1022 C C . ALA A 1 133 ? -0.524 13.016 4.719 1.00 98.38 133 ALA A C 1
ATOM 1024 O O . ALA A 1 133 ? -1.388 12.973 5.598 1.00 98.38 133 ALA A O 1
ATOM 1025 N N . ALA A 1 134 ? -0.060 14.178 4.250 1.00 98.00 134 ALA A N 1
ATOM 1026 C CA . ALA A 1 134 ? -0.498 15.471 4.772 1.00 98.00 134 ALA A CA 1
ATOM 1027 C C . ALA A 1 134 ? -2.015 15.682 4.610 1.00 98.00 134 ALA A C 1
ATOM 1029 O O . ALA A 1 134 ? -2.687 16.196 5.514 1.00 98.00 134 ALA A O 1
ATOM 1030 N N . ARG A 1 135 ? -2.584 15.263 3.471 1.00 97.75 135 ARG A N 1
ATOM 1031 C CA . ARG A 1 135 ? -4.033 15.336 3.221 1.00 97.75 135 ARG A CA 1
ATOM 1032 C C . ARG A 1 135 ? -4.813 14.343 4.072 1.00 97.75 135 ARG A C 1
ATOM 1034 O O . ARG A 1 135 ? -5.832 14.733 4.640 1.00 97.75 135 ARG A O 1
ATOM 1041 N N . VAL A 1 136 ? -4.328 13.111 4.207 1.00 98.44 136 VAL A N 1
ATOM 1042 C CA . VAL A 1 136 ? -4.912 12.088 5.085 1.00 98.44 136 VAL A CA 1
ATOM 1043 C C . VAL A 1 136 ? -4.964 12.596 6.523 1.00 98.44 136 VAL A C 1
ATOM 1045 O O . VAL A 1 136 ? -6.043 12.611 7.111 1.00 98.44 136 VAL A O 1
ATOM 1048 N N . ALA A 1 137 ? -3.852 13.111 7.052 1.00 98.62 137 ALA A N 1
ATOM 1049 C CA . ALA A 1 137 ? -3.785 13.661 8.403 1.00 98.62 137 ALA A CA 1
ATOM 1050 C C . ALA A 1 137 ? -4.787 14.808 8.606 1.00 98.62 137 ALA A C 1
ATOM 1052 O O . ALA A 1 137 ? -5.487 14.866 9.614 1.00 98.62 137 ALA A O 1
ATOM 1053 N N . ALA A 1 138 ? -4.893 15.725 7.638 1.00 98.00 138 ALA A N 1
ATOM 1054 C CA . ALA A 1 138 ? -5.830 16.843 7.718 1.00 98.00 138 ALA A CA 1
ATOM 1055 C C . ALA A 1 138 ? -7.301 16.395 7.711 1.00 98.00 138 ALA A C 1
ATOM 1057 O O . ALA A 1 138 ? -8.122 16.984 8.414 1.00 98.00 138 ALA A O 1
ATOM 1058 N N . VAL A 1 139 ? -7.640 15.372 6.924 1.00 97.81 139 VAL A N 1
ATOM 1059 C CA . VAL A 1 139 ? -8.999 14.816 6.865 1.00 97.81 139 VAL A CA 1
ATOM 1060 C C . VAL A 1 139 ? -9.318 14.027 8.132 1.00 97.81 139 VAL A C 1
ATOM 1062 O O . VAL A 1 139 ? -10.373 14.237 8.729 1.00 97.81 139 VAL A O 1
ATOM 1065 N N . HIS A 1 140 ? -8.398 13.174 8.584 1.00 98.38 140 HIS A N 1
ATOM 1066 C CA . HIS A 1 140 ? -8.582 12.360 9.782 1.00 98.38 140 HIS A CA 1
ATOM 1067 C C . HIS A 1 140 ? -8.705 13.213 11.045 1.00 98.38 140 HIS A C 1
ATOM 1069 O O . HIS A 1 140 ? -9.627 12.983 11.814 1.00 98.38 140 HIS A O 1
ATOM 1075 N N . ARG A 1 141 ? -7.923 14.293 11.197 1.00 98.12 141 ARG A N 1
ATOM 1076 C CA . ARG A 1 141 ? -8.106 15.251 12.309 1.00 98.12 141 ARG A CA 1
ATOM 1077 C C . ARG A 1 141 ? -9.499 15.886 12.363 1.00 98.12 141 ARG A C 1
ATOM 1079 O O . ARG A 1 141 ? -9.939 16.276 13.436 1.00 98.12 141 ARG A O 1
ATOM 1086 N N . ARG A 1 142 ? -10.176 16.038 11.220 1.00 97.19 142 ARG A N 1
ATOM 1087 C CA . ARG A 1 142 ? -11.520 16.640 11.151 1.00 97.19 142 ARG A CA 1
ATOM 1088 C C . ARG A 1 142 ? -12.632 15.634 11.424 1.00 97.19 142 ARG A C 1
ATOM 1090 O O . ARG A 1 142 ? -13.666 16.018 11.952 1.00 97.19 142 ARG A O 1
ATOM 1097 N N . ILE A 1 143 ? -12.447 14.386 11.003 1.00 97.56 143 ILE A N 1
ATOM 1098 C CA . ILE A 1 143 ? -13.467 13.335 11.108 1.00 97.56 143 ILE A CA 1
ATOM 1099 C C . ILE A 1 143 ? -13.332 12.552 12.418 1.00 97.56 143 ILE A C 1
ATOM 1101 O O . ILE A 1 143 ? -14.340 12.171 13.007 1.00 97.56 143 ILE A O 1
ATOM 1105 N N . GLY A 1 144 ? -12.103 12.329 12.880 1.00 96.75 144 GLY A N 1
ATOM 1106 C CA . GLY A 1 144 ? -11.791 11.446 13.997 1.00 96.75 144 GLY A CA 1
ATOM 1107 C C . GLY A 1 144 ? -12.078 9.975 13.684 1.00 96.75 144 GLY A C 1
ATOM 1108 O O . GLY A 1 144 ? -12.267 9.583 12.532 1.00 96.75 144 GLY A O 1
ATOM 1109 N N . GLY A 1 145 ? -12.113 9.153 14.731 1.00 97.69 145 GLY A N 1
ATOM 1110 C CA . GLY A 1 145 ? -12.417 7.728 14.620 1.00 97.69 145 GLY A CA 1
ATOM 1111 C C . GLY A 1 145 ? -11.314 6.922 13.934 1.00 97.69 145 GLY A C 1
ATOM 1112 O O . GLY A 1 145 ? -10.139 7.279 13.989 1.00 97.69 145 GLY A O 1
ATOM 1113 N N . MET A 1 146 ? -11.713 5.823 13.299 1.00 97.88 146 MET A N 1
ATOM 1114 C CA . MET A 1 146 ? -10.786 4.819 12.775 1.00 97.88 146 MET A CA 1
ATOM 1115 C C . MET A 1 146 ? -10.062 5.303 11.512 1.00 97.88 146 MET A C 1
ATOM 1117 O O . MET A 1 146 ? -10.702 5.824 10.601 1.00 97.88 146 MET A O 1
ATOM 1121 N N . LEU A 1 147 ? -8.757 5.077 11.408 1.00 98.81 147 LEU A N 1
ATOM 1122 C CA . LEU A 1 147 ? -7.966 5.294 10.203 1.00 98.81 147 LEU A CA 1
ATOM 1123 C C . LEU A 1 147 ? -7.560 3.953 9.587 1.00 98.81 147 LEU A C 1
ATOM 1125 O O . LEU A 1 147 ? -6.765 3.203 10.147 1.00 98.81 147 LEU A O 1
ATOM 1129 N N . VAL A 1 148 ? -8.097 3.662 8.404 1.00 98.75 148 VAL A N 1
ATOM 1130 C CA . VAL A 1 148 ? -7.863 2.408 7.682 1.00 98.75 148 VAL A CA 1
ATOM 1131 C C . VAL A 1 148 ? -7.157 2.692 6.374 1.00 98.75 148 VAL A C 1
ATOM 1133 O O . VAL A 1 148 ? -7.637 3.484 5.569 1.00 98.75 148 VAL A O 1
ATOM 1136 N N . PHE A 1 149 ? -6.052 2.010 6.117 1.00 98.69 149 PHE A N 1
ATOM 1137 C CA . PHE A 1 149 ? -5.377 2.007 4.824 1.00 98.69 149 PHE A CA 1
ATOM 1138 C C . PHE A 1 149 ? -5.697 0.691 4.131 1.00 98.69 149 PHE A C 1
ATOM 1140 O O . PHE A 1 149 ? -5.497 -0.363 4.726 1.00 98.69 149 PHE A O 1
ATOM 1147 N N . ALA A 1 150 ? -6.221 0.719 2.907 1.00 98.31 150 ALA A N 1
ATOM 1148 C CA . ALA A 1 150 ? -6.585 -0.512 2.217 1.00 98.31 150 ALA A CA 1
ATOM 1149 C C . ALA A 1 150 ? -6.371 -0.451 0.707 1.00 98.31 150 ALA A C 1
ATOM 1151 O O . ALA A 1 150 ? -6.670 0.551 0.046 1.00 98.31 150 ALA A O 1
ATOM 1152 N N . GLY A 1 151 ? -5.938 -1.576 0.151 1.00 96.81 151 GLY A N 1
ATOM 1153 C CA . GLY A 1 151 ? -5.876 -1.749 -1.287 1.00 96.81 151 GLY A CA 1
ATOM 1154 C C . GLY A 1 151 ? -5.653 -3.189 -1.720 1.00 96.81 151 GLY A C 1
ATOM 1155 O O . GLY A 1 151 ? -5.348 -4.080 -0.926 1.00 96.81 151 GLY A O 1
ATOM 1156 N N . VAL A 1 152 ? -5.808 -3.379 -3.022 1.00 94.62 152 VAL A N 1
ATOM 1157 C CA . VAL A 1 152 ? -5.540 -4.613 -3.751 1.00 94.62 152 VAL A CA 1
ATOM 1158 C C . VAL A 1 152 ? -4.538 -4.356 -4.873 1.00 94.62 152 VAL A C 1
ATOM 1160 O O . VAL A 1 152 ? -4.546 -3.271 -5.474 1.00 94.62 152 VAL A O 1
ATOM 1163 N N . SER A 1 153 ? -3.691 -5.338 -5.183 1.00 92.06 153 SER A N 1
ATOM 1164 C CA . SER A 1 153 ? -2.687 -5.226 -6.245 1.00 92.06 153 SER A CA 1
ATOM 1165 C C . SER A 1 153 ? -1.786 -3.998 -6.024 1.00 92.06 153 SER A C 1
ATOM 1167 O O . SER A 1 153 ? -1.280 -3.775 -4.926 1.00 92.06 153 SER A O 1
ATOM 1169 N N . TYR A 1 154 ? -1.607 -3.139 -7.027 1.00 93.25 154 TYR A N 1
ATOM 1170 C CA . TYR A 1 154 ? -0.845 -1.900 -6.856 1.00 93.25 154 TYR A CA 1
ATOM 1171 C C . TYR A 1 154 ? -1.319 -1.040 -5.673 1.00 93.25 154 TYR A C 1
ATOM 1173 O O . TYR A 1 154 ? -0.499 -0.503 -4.935 1.00 93.25 154 TYR A O 1
ATOM 1181 N N . SER A 1 155 ? -2.634 -0.873 -5.487 1.00 95.75 155 SER A N 1
ATOM 1182 C CA . SER A 1 155 ? -3.137 0.017 -4.432 1.00 95.75 155 SER A CA 1
ATOM 1183 C C . SER A 1 155 ? -2.785 -0.490 -3.036 1.00 95.75 155 SER A C 1
ATOM 1185 O O . SER A 1 155 ? -2.515 0.325 -2.158 1.00 95.75 155 SER A O 1
ATOM 1187 N N . GLY A 1 156 ? -2.723 -1.815 -2.844 1.00 96.81 156 GLY A N 1
ATOM 1188 C CA . GLY A 1 156 ? -2.279 -2.427 -1.591 1.00 96.81 156 GLY A CA 1
ATOM 1189 C C . GLY A 1 156 ? -0.791 -2.186 -1.336 1.00 96.81 156 GLY A C 1
ATOM 1190 O O . GLY A 1 156 ? -0.424 -1.785 -0.234 1.00 96.81 156 GLY A O 1
ATOM 1191 N N . TYR A 1 157 ? 0.048 -2.302 -2.373 1.00 96.50 157 TYR A N 1
ATOM 1192 C CA . TYR A 1 157 ? 1.444 -1.853 -2.317 1.00 96.50 157 TYR A CA 1
ATOM 1193 C C . TYR A 1 157 ? 1.534 -0.369 -1.929 1.00 96.50 157 TYR A C 1
ATOM 1195 O O . TYR A 1 157 ? 2.175 -0.025 -0.940 1.00 96.50 157 TYR A O 1
ATOM 1203 N N . GLY A 1 158 ? 0.837 0.516 -2.649 1.00 97.19 158 GLY A N 1
ATOM 1204 C CA . GLY A 1 158 ? 0.919 1.961 -2.436 1.00 97.19 158 GLY A CA 1
ATOM 1205 C C . GLY A 1 158 ? 0.524 2.389 -1.021 1.00 97.19 158 GLY A C 1
ATOM 1206 O O . GLY A 1 158 ? 1.196 3.232 -0.427 1.00 97.19 158 GLY A O 1
ATOM 1207 N N . VAL A 1 159 ? -0.528 1.794 -0.445 1.00 98.19 159 VAL A N 1
ATOM 1208 C CA . VAL A 1 159 ? -0.915 2.101 0.942 1.00 98.19 159 VAL A CA 1
ATOM 1209 C C . VAL A 1 159 ? 0.023 1.481 1.979 1.00 98.19 159 VAL A C 1
ATOM 1211 O O . VAL A 1 159 ? 0.201 2.070 3.043 1.00 98.19 159 VAL A O 1
ATOM 1214 N N . ALA A 1 160 ? 0.659 0.343 1.683 1.00 98.38 160 ALA A N 1
ATOM 1215 C CA . ALA A 1 160 ? 1.684 -0.231 2.552 1.00 98.38 160 ALA A CA 1
ATOM 1216 C C . ALA A 1 160 ? 2.936 0.656 2.599 1.00 98.38 160 ALA A C 1
ATOM 1218 O O . ALA A 1 160 ? 3.463 0.906 3.682 1.00 98.38 160 ALA A O 1
ATOM 1219 N N . VAL A 1 161 ? 3.375 1.191 1.450 1.00 98.25 161 VAL A N 1
ATOM 1220 C CA . VAL A 1 161 ? 4.490 2.154 1.395 1.00 98.25 161 VAL A CA 1
ATOM 1221 C C . VAL A 1 161 ? 4.119 3.437 2.141 1.00 98.25 161 VAL A C 1
ATOM 1223 O O . VAL A 1 161 ? 4.922 3.925 2.933 1.00 98.25 161 VAL A O 1
ATOM 1226 N N . LEU A 1 162 ? 2.894 3.950 1.953 1.00 98.44 162 LEU A N 1
ATOM 1227 C CA . LEU A 1 162 ? 2.388 5.116 2.687 1.00 98.44 162 LEU A CA 1
ATOM 1228 C C . LEU A 1 162 ? 2.465 4.905 4.206 1.00 98.44 162 LEU A C 1
ATOM 1230 O O . LEU A 1 162 ? 3.037 5.736 4.904 1.00 98.44 162 LEU A O 1
ATOM 1234 N N . ALA A 1 163 ? 1.919 3.792 4.708 1.00 98.44 163 ALA A N 1
ATOM 1235 C CA . ALA A 1 163 ? 1.939 3.455 6.133 1.00 98.44 163 ALA A CA 1
ATOM 1236 C C . ALA A 1 163 ? 3.368 3.329 6.672 1.00 98.44 163 ALA A C 1
ATOM 1238 O O . ALA A 1 163 ? 3.694 3.911 7.702 1.00 98.44 163 ALA A O 1
ATOM 1239 N N . ALA A 1 164 ? 4.230 2.600 5.964 1.00 98.19 164 ALA A N 1
ATOM 1240 C CA . ALA A 1 164 ? 5.613 2.399 6.376 1.00 98.19 164 ALA A CA 1
ATOM 1241 C C . ALA A 1 164 ? 6.421 3.706 6.407 1.00 98.19 164 ALA A C 1
ATOM 1243 O O . ALA A 1 164 ? 7.291 3.879 7.258 1.00 98.19 164 ALA A O 1
ATOM 1244 N N . ARG A 1 165 ? 6.157 4.621 5.469 1.00 97.81 165 ARG A N 1
ATOM 1245 C CA . ARG A 1 165 ? 6.844 5.913 5.375 1.00 97.81 165 ARG A CA 1
ATOM 1246 C C . ARG A 1 165 ? 6.344 6.917 6.409 1.00 97.81 165 ARG A C 1
ATOM 1248 O O . ARG A 1 165 ? 7.150 7.695 6.908 1.00 97.81 165 ARG A O 1
ATOM 1255 N N . HIS A 1 166 ? 5.052 6.872 6.722 1.00 98.12 166 HIS A N 1
ATOM 1256 C CA . HIS A 1 166 ? 4.388 7.803 7.628 1.00 98.12 166 HIS A CA 1
ATOM 1257 C C . HIS A 1 166 ? 3.774 7.091 8.842 1.00 98.12 166 HIS A C 1
ATOM 1259 O O . HIS A 1 166 ? 2.549 7.127 9.028 1.00 98.12 166 HIS A O 1
ATOM 1265 N N . PRO A 1 167 ? 4.587 6.423 9.686 1.00 97.62 167 PRO A N 1
ATOM 1266 C CA . PRO A 1 167 ? 4.076 5.725 10.860 1.00 97.62 167 PRO A CA 1
ATOM 1267 C C . PRO A 1 167 ? 3.410 6.677 11.867 1.00 97.62 167 PRO A C 1
ATOM 1269 O O . PRO A 1 167 ? 2.564 6.254 12.651 1.00 97.62 167 PRO A O 1
ATOM 1272 N N . GLU A 1 168 ? 3.731 7.973 11.826 1.00 97.56 168 GLU A N 1
ATOM 1273 C CA . GLU A 1 168 ? 3.097 9.024 12.626 1.00 97.56 168 GLU A CA 1
ATOM 1274 C C . GLU A 1 168 ? 1.601 9.210 12.342 1.00 97.56 168 GLU A C 1
ATOM 1276 O O . GLU A 1 168 ? 0.894 9.758 13.187 1.00 97.56 168 GLU A O 1
ATOM 1281 N N . LEU A 1 169 ? 1.096 8.731 11.197 1.00 98.00 169 LEU A N 1
ATOM 1282 C CA . LEU A 1 169 ? -0.344 8.710 10.919 1.00 98.00 169 LEU A CA 1
ATOM 1283 C C . LEU A 1 169 ? -1.090 7.709 11.806 1.00 98.00 169 LEU A C 1
ATOM 1285 O O . LEU A 1 169 ? -2.295 7.863 11.983 1.00 98.00 169 LEU A O 1
ATOM 1289 N N . ARG A 1 170 ? -0.385 6.708 12.354 1.00 97.75 170 ARG A N 1
ATOM 1290 C CA . ARG A 1 170 ? -0.915 5.680 13.263 1.00 97.75 170 ARG A CA 1
ATOM 1291 C C . ARG A 1 170 ? -2.246 5.072 12.779 1.00 97.75 170 ARG A C 1
ATOM 1293 O O . ARG A 1 170 ? -3.231 5.134 13.512 1.00 97.75 170 ARG A O 1
ATOM 1300 N N . PRO A 1 171 ? -2.315 4.508 11.554 1.00 98.56 171 PRO A N 1
ATOM 1301 C CA . PRO A 1 171 ? -3.522 3.821 11.105 1.00 98.56 171 PRO A CA 1
ATOM 1302 C C . PRO A 1 171 ? -3.886 2.695 12.077 1.00 98.56 171 PRO A C 1
ATOM 1304 O O . PRO A 1 171 ? -3.015 1.932 12.487 1.00 98.56 171 PRO A O 1
ATOM 1307 N N . ASP A 1 172 ? -5.163 2.534 12.408 1.00 98.62 172 ASP A N 1
ATOM 1308 C CA . ASP A 1 172 ? -5.627 1.397 13.210 1.00 98.62 172 ASP A CA 1
ATOM 1309 C C . ASP A 1 172 ? -5.443 0.077 12.449 1.00 98.62 172 ASP A C 1
ATOM 1311 O O . ASP A 1 172 ? -5.207 -0.982 13.034 1.00 98.62 172 ASP A O 1
ATOM 1315 N N . LEU A 1 173 ? -5.557 0.144 11.120 1.00 98.50 173 LEU A N 1
ATOM 1316 C CA . LEU A 1 173 ? -5.595 -1.016 10.247 1.00 98.50 173 LEU A CA 1
ATOM 1317 C C . LEU A 1 173 ? -4.922 -0.727 8.901 1.00 98.50 173 LEU A C 1
ATOM 1319 O O . LEU A 1 173 ? -5.249 0.250 8.226 1.00 98.50 173 LEU A O 1
ATOM 1323 N N . VAL A 1 174 ? -4.042 -1.633 8.475 1.00 98.56 174 VAL A N 1
ATOM 1324 C CA . VAL A 1 174 ? -3.455 -1.659 7.129 1.00 98.56 174 VAL A CA 1
ATOM 1325 C C . VAL A 1 174 ? -3.844 -2.975 6.458 1.00 98.56 174 VAL A C 1
ATOM 1327 O O . VAL A 1 174 ? -3.426 -4.044 6.896 1.00 98.56 174 VAL A O 1
ATOM 1330 N N . VAL A 1 175 ? -4.657 -2.903 5.405 1.00 98.38 175 VAL A N 1
ATOM 1331 C CA . VAL A 1 175 ? -5.153 -4.046 4.629 1.00 98.38 175 VAL A CA 1
ATOM 1332 C C . VAL A 1 175 ? -4.470 -4.082 3.267 1.00 98.38 175 VAL A C 1
ATOM 1334 O O . VAL A 1 175 ? -4.660 -3.195 2.434 1.00 98.38 175 VAL A O 1
ATOM 1337 N N . VAL A 1 176 ? -3.719 -5.144 3.015 1.00 97.62 176 VAL A N 1
ATOM 1338 C CA . VAL A 1 176 ? -2.996 -5.365 1.763 1.00 97.62 176 VAL A CA 1
ATOM 1339 C C . VAL A 1 176 ? -3.477 -6.680 1.171 1.00 97.62 176 VAL A C 1
ATOM 1341 O O . VAL A 1 176 ? -3.278 -7.728 1.778 1.00 97.62 176 VAL A O 1
ATOM 1344 N N . VAL A 1 177 ? -4.128 -6.640 0.008 1.00 95.88 177 VAL A N 1
ATOM 1345 C CA . VAL A 1 177 ? -4.636 -7.853 -0.651 1.00 95.88 177 VAL A CA 1
ATOM 1346 C C . VAL A 1 177 ? -3.949 -8.075 -1.990 1.00 95.88 177 VAL A C 1
ATOM 1348 O O . VAL A 1 177 ? -3.848 -7.149 -2.790 1.00 95.88 177 VAL A O 1
ATOM 1351 N N . ASP A 1 178 ? -3.475 -9.293 -2.242 1.00 93.75 178 ASP A N 1
ATOM 1352 C CA . ASP A 1 178 ? -2.867 -9.728 -3.504 1.00 93.75 178 ASP A CA 1
ATOM 1353 C C . ASP A 1 178 ? -1.887 -8.687 -4.076 1.00 93.75 178 ASP A C 1
ATOM 1355 O O . ASP A 1 178 ? -1.947 -8.298 -5.237 1.00 93.75 178 ASP A O 1
ATOM 1359 N N . SER A 1 179 ? -1.032 -8.141 -3.215 1.00 93.06 179 SER A N 1
ATOM 1360 C CA . SER A 1 179 ? -0.061 -7.101 -3.570 1.00 93.06 179 SER A CA 1
ATOM 1361 C C . SER A 1 179 ? 1.358 -7.650 -3.451 1.00 93.06 179 SER A C 1
ATOM 1363 O O . SER A 1 179 ? 1.554 -8.789 -3.038 1.00 93.06 179 SER A O 1
ATOM 1365 N N . TYR A 1 180 ? 2.351 -6.846 -3.812 1.00 89.94 180 TYR A N 1
ATOM 1366 C CA . TYR A 1 180 ? 3.764 -7.103 -3.530 1.00 89.94 180 TYR A CA 1
ATOM 1367 C C . TYR A 1 180 ? 4.231 -6.081 -2.491 1.00 89.94 180 TYR A C 1
ATOM 1369 O O . TYR A 1 180 ? 3.873 -4.909 -2.573 1.00 89.94 180 TYR A O 1
ATOM 1377 N N . LEU A 1 181 ? 5.019 -6.516 -1.514 1.00 94.44 181 LEU A N 1
ATOM 1378 C CA . LEU A 1 181 ? 5.656 -5.661 -0.508 1.00 94.44 181 LEU A CA 1
ATOM 1379 C C . LEU A 1 181 ? 7.150 -5.458 -0.794 1.00 94.44 181 LEU A C 1
ATOM 1381 O O . LEU A 1 181 ? 7.853 -4.859 0.010 1.00 94.44 181 LEU A O 1
ATOM 1385 N N . ASP A 1 182 ? 7.630 -5.920 -1.947 1.00 93.50 182 ASP A N 1
ATOM 1386 C CA . ASP A 1 182 ? 8.985 -5.678 -2.430 1.00 93.50 182 ASP A CA 1
ATOM 1387 C C . ASP A 1 182 ? 8.951 -5.352 -3.934 1.00 93.50 182 ASP A C 1
ATOM 1389 O O . ASP A 1 182 ? 8.603 -6.186 -4.777 1.00 93.50 182 ASP A O 1
ATOM 1393 N N . LEU A 1 183 ? 9.268 -4.100 -4.283 1.00 94.69 183 LEU A N 1
ATOM 1394 C CA . LEU A 1 183 ? 9.270 -3.641 -5.669 1.00 94.69 183 LEU A CA 1
ATOM 1395 C C . LEU A 1 183 ? 10.440 -4.223 -6.473 1.00 94.69 183 LEU A C 1
ATOM 1397 O O . LEU A 1 183 ? 10.285 -4.474 -7.670 1.00 94.69 183 LEU A O 1
ATOM 1401 N N . ALA A 1 184 ? 11.595 -4.451 -5.842 1.00 92.94 184 ALA A N 1
ATOM 1402 C CA . ALA A 1 184 ? 12.755 -5.026 -6.516 1.00 92.94 184 ALA A CA 1
ATOM 1403 C C . ALA A 1 184 ? 12.455 -6.469 -6.940 1.00 92.94 184 ALA A C 1
ATOM 1405 O O . ALA A 1 184 ? 12.633 -6.822 -8.109 1.00 92.94 184 ALA A O 1
ATOM 1406 N N . ALA A 1 185 ? 11.873 -7.255 -6.032 1.00 91.00 185 ALA A N 1
ATOM 1407 C CA . ALA A 1 185 ? 11.351 -8.585 -6.327 1.00 91.00 185 ALA A CA 1
ATOM 1408 C C . ALA A 1 185 ? 10.316 -8.562 -7.460 1.00 91.00 185 ALA A C 1
ATOM 1410 O O . ALA A 1 185 ? 10.400 -9.342 -8.416 1.00 91.00 185 ALA A O 1
ATOM 1411 N N . ARG A 1 186 ? 9.358 -7.625 -7.402 1.00 92.19 186 ARG A N 1
ATOM 1412 C CA . ARG A 1 186 ? 8.341 -7.471 -8.449 1.00 92.19 186 ARG A CA 1
ATOM 1413 C C . ARG A 1 186 ? 8.968 -7.188 -9.813 1.00 92.19 186 ARG A C 1
ATOM 1415 O O . ARG A 1 186 ? 8.539 -7.772 -10.808 1.00 92.19 186 ARG A O 1
ATOM 1422 N N . ARG A 1 187 ? 9.962 -6.301 -9.873 1.00 93.44 187 ARG A N 1
ATOM 1423 C CA . ARG A 1 187 ? 10.648 -5.939 -11.117 1.00 93.44 187 ARG A CA 1
ATOM 1424 C C . ARG A 1 187 ? 11.471 -7.098 -11.681 1.00 93.44 187 ARG A C 1
ATOM 1426 O O . ARG A 1 187 ? 11.462 -7.274 -12.899 1.00 93.44 187 ARG A O 1
ATOM 1433 N N . ALA A 1 188 ? 12.125 -7.889 -10.830 1.00 90.88 188 ALA A N 1
ATOM 1434 C CA . ALA A 1 188 ? 12.922 -9.050 -11.237 1.00 90.88 188 ALA A CA 1
ATOM 1435 C C . ALA A 1 188 ? 12.083 -10.142 -11.927 1.00 90.88 188 ALA A C 1
ATOM 1437 O O . ALA A 1 188 ? 12.548 -10.792 -12.860 1.00 90.88 188 ALA A O 1
ATOM 1438 N N . HIS A 1 189 ? 10.811 -10.288 -11.545 1.00 89.19 189 HIS A N 1
ATOM 1439 C CA . HIS A 1 189 ? 9.880 -11.234 -12.172 1.00 89.19 189 HIS A CA 1
ATOM 1440 C C . HIS A 1 189 ? 9.372 -10.795 -13.555 1.00 89.19 189 HIS A C 1
ATOM 1442 O O . HIS A 1 189 ? 8.633 -11.540 -14.205 1.00 89.19 189 HIS A O 1
ATOM 1448 N N . LEU A 1 190 ? 9.719 -9.595 -14.027 1.00 90.88 190 LEU A N 1
ATOM 1449 C CA . LEU A 1 190 ? 9.211 -9.044 -15.279 1.00 90.88 190 LEU A CA 1
ATOM 1450 C C . LEU A 1 190 ? 10.301 -9.025 -16.363 1.00 90.88 190 LEU A C 1
ATOM 1452 O O . LEU A 1 190 ? 11.371 -8.454 -16.140 1.00 90.88 190 LEU A O 1
ATOM 1456 N N . PRO A 1 191 ? 10.026 -9.569 -17.565 1.00 91.19 191 PRO A N 1
ATOM 1457 C CA . PRO A 1 191 ? 10.903 -9.380 -18.717 1.00 91.19 191 PRO A CA 1
ATOM 1458 C C . PRO A 1 191 ? 11.129 -7.889 -18.997 1.00 91.19 191 PRO A C 1
ATOM 1460 O O . PRO A 1 191 ? 10.205 -7.092 -18.838 1.00 91.19 191 PRO A O 1
ATOM 1463 N N . ALA A 1 192 ? 12.316 -7.503 -19.475 1.00 87.06 192 ALA A N 1
ATOM 1464 C CA . ALA A 1 192 ? 12.629 -6.098 -19.776 1.00 87.06 192 ALA A CA 1
ATOM 1465 C C . ALA A 1 192 ? 11.640 -5.463 -20.781 1.00 87.06 192 ALA A C 1
ATOM 1467 O O . ALA A 1 192 ? 11.279 -4.294 -20.665 1.00 87.06 192 ALA A O 1
ATOM 1468 N N . GLY A 1 193 ? 11.129 -6.260 -21.726 1.00 88.50 193 GLY A N 1
ATOM 1469 C CA . GLY A 1 193 ? 10.099 -5.859 -22.690 1.00 88.50 193 GLY A CA 1
ATOM 1470 C C . GLY A 1 193 ? 8.663 -5.831 -22.144 1.00 88.50 193 GLY A C 1
ATOM 1471 O O . GLY A 1 193 ? 7.734 -5.554 -22.902 1.00 88.50 193 GLY A O 1
ATOM 1472 N N . HIS A 1 194 ? 8.434 -6.109 -20.862 1.00 91.50 194 HIS A N 1
ATOM 1473 C CA . HIS A 1 194 ? 7.099 -6.069 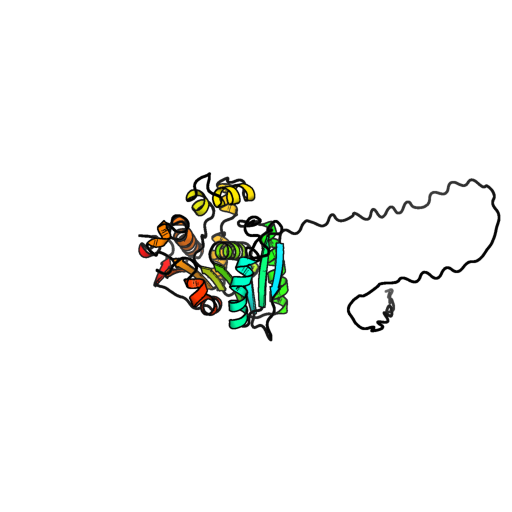-20.271 1.00 91.50 194 HIS A CA 1
ATOM 1474 C C . HIS A 1 194 ? 6.679 -4.623 -19.959 1.00 91.50 194 HIS A C 1
ATOM 1476 O O . HIS A 1 194 ? 7.470 -3.833 -19.448 1.00 91.50 194 HIS A O 1
ATOM 1482 N N . GLU A 1 195 ? 5.414 -4.269 -20.205 1.00 90.00 195 GLU A N 1
ATOM 1483 C CA . GLU A 1 195 ? 4.895 -2.906 -19.988 1.00 90.00 195 GLU A CA 1
ATOM 1484 C C . GLU A 1 195 ? 5.140 -2.411 -18.556 1.00 90.00 195 GLU A C 1
ATOM 1486 O O . GLU A 1 195 ? 5.734 -1.357 -18.356 1.00 90.00 195 GLU A O 1
ATOM 1491 N N . THR A 1 196 ? 4.775 -3.217 -17.555 1.00 89.56 196 THR A N 1
ATOM 1492 C CA . THR A 1 196 ? 5.011 -2.893 -16.139 1.00 89.56 196 THR A CA 1
ATOM 1493 C C . THR A 1 196 ? 6.494 -2.752 -15.780 1.00 89.56 196 THR A C 1
ATOM 1495 O O . THR A 1 196 ? 6.817 -1.929 -14.934 1.00 89.56 196 THR A O 1
ATOM 1498 N N . ALA A 1 197 ? 7.403 -3.510 -16.409 1.00 93.44 197 ALA A N 1
ATOM 1499 C CA . ALA A 1 197 ? 8.840 -3.348 -16.165 1.00 93.44 197 ALA A CA 1
ATOM 1500 C C . ALA A 1 197 ? 9.307 -1.967 -16.629 1.00 93.44 197 ALA A C 1
ATOM 1502 O O . ALA A 1 197 ? 9.911 -1.232 -15.855 1.00 93.44 197 ALA A O 1
ATOM 1503 N N . ARG A 1 198 ? 8.931 -1.579 -17.856 1.00 93.62 198 ARG A N 1
ATOM 1504 C CA . ARG A 1 198 ? 9.226 -0.246 -18.394 1.00 93.62 198 ARG A CA 1
ATOM 1505 C C . ARG A 1 198 ? 8.605 0.871 -17.562 1.00 93.62 198 ARG A C 1
ATOM 1507 O O . ARG A 1 198 ? 9.229 1.911 -17.400 1.00 93.62 198 ARG A O 1
ATOM 1514 N N . GLU A 1 199 ? 7.385 0.679 -17.064 1.00 92.38 199 GLU A N 1
ATOM 1515 C CA . GLU A 1 199 ? 6.707 1.653 -16.201 1.00 92.38 199 GLU A CA 1
ATOM 1516 C C . GLU A 1 199 ? 7.472 1.857 -14.883 1.00 92.38 199 GLU A C 1
ATOM 1518 O O . GLU A 1 199 ? 7.753 2.996 -14.513 1.00 92.38 199 GLU A O 1
ATOM 1523 N N . ILE A 1 200 ? 7.872 0.762 -14.221 1.00 94.88 200 ILE A N 1
ATOM 1524 C CA . ILE A 1 200 ? 8.692 0.799 -13.003 1.00 94.88 200 ILE A CA 1
ATOM 1525 C C . ILE A 1 200 ? 10.033 1.487 -13.281 1.00 94.88 200 ILE A C 1
ATOM 1527 O O . ILE A 1 200 ? 10.406 2.413 -12.561 1.00 94.88 200 ILE A O 1
ATOM 1531 N N . ASP A 1 201 ? 10.754 1.072 -14.323 1.00 95.88 201 ASP A N 1
ATOM 1532 C CA . ASP A 1 201 ? 12.088 1.600 -14.625 1.00 95.88 201 ASP A CA 1
ATOM 1533 C C . ASP A 1 201 ? 12.032 3.088 -14.975 1.00 95.88 201 ASP A C 1
ATOM 1535 O O . ASP A 1 201 ? 12.877 3.861 -14.536 1.00 95.88 201 ASP A O 1
ATOM 1539 N N . ARG A 1 202 ? 10.996 3.521 -15.698 1.00 94.06 202 ARG A N 1
ATOM 1540 C CA . ARG A 1 202 ? 10.798 4.929 -16.054 1.00 94.06 202 ARG A CA 1
ATOM 1541 C C . ARG A 1 202 ? 10.515 5.816 -14.841 1.00 94.06 202 ARG A C 1
ATOM 1543 O O . ARG A 1 202 ? 10.975 6.952 -14.814 1.00 94.06 202 ARG A O 1
ATOM 1550 N N . GLU A 1 203 ? 9.763 5.332 -13.853 1.00 94.69 203 GLU A N 1
ATOM 1551 C CA . GLU A 1 203 ? 9.441 6.117 -12.648 1.00 94.69 203 GLU A CA 1
ATOM 1552 C C . GLU A 1 203 ? 10.553 6.067 -11.587 1.00 94.69 203 GLU A C 1
ATOM 1554 O O . GLU A 1 203 ? 10.705 6.987 -10.782 1.00 94.69 203 GLU A O 1
ATOM 1559 N N . THR A 1 204 ? 11.338 4.989 -11.557 1.00 95.94 204 THR A N 1
ATOM 1560 C CA . THR A 1 204 ? 12.330 4.750 -10.493 1.00 95.94 204 THR A CA 1
ATOM 1561 C C . THR A 1 204 ? 13.778 4.917 -10.943 1.00 95.94 204 THR A C 1
ATOM 1563 O O . THR A 1 204 ? 14.660 5.065 -10.102 1.00 95.94 204 THR A O 1
ATOM 1566 N N . GLY A 1 205 ? 14.041 4.883 -12.248 1.00 94.62 205 GLY A N 1
ATOM 1567 C CA . GLY A 1 205 ? 15.379 4.733 -12.818 1.00 94.62 205 GLY A CA 1
ATOM 1568 C C . GLY A 1 205 ? 15.890 3.285 -12.831 1.00 94.62 205 GLY A C 1
ATOM 1569 O O . GLY A 1 205 ? 17.005 3.052 -13.282 1.00 94.62 205 GLY A O 1
ATOM 1570 N N . GLY A 1 206 ? 15.126 2.312 -12.318 1.00 93.81 206 GLY A N 1
ATOM 1571 C CA . GLY A 1 206 ? 15.402 0.874 -12.462 1.00 93.81 206 GLY A CA 1
ATOM 1572 C C . GLY A 1 206 ? 16.591 0.317 -11.667 1.00 93.81 206 GLY A C 1
ATOM 1573 O O . GLY A 1 206 ? 16.804 -0.893 -11.660 1.00 93.81 206 GLY A O 1
ATOM 1574 N N . THR A 1 207 ? 17.368 1.151 -10.968 1.00 95.19 207 THR A N 1
ATOM 1575 C CA . THR A 1 207 ? 18.507 0.662 -10.171 1.00 95.19 207 THR A CA 1
ATOM 1576 C C . THR A 1 207 ? 18.033 -0.096 -8.922 1.00 95.19 207 THR A C 1
ATOM 1578 O O . THR A 1 207 ? 17.038 0.310 -8.311 1.00 95.19 207 THR A O 1
ATOM 1581 N N . PRO A 1 208 ? 18.755 -1.137 -8.457 1.00 93.94 208 PRO A N 1
ATOM 1582 C CA . PRO A 1 208 ? 18.378 -1.882 -7.251 1.00 93.94 208 PRO A CA 1
ATOM 1583 C C . PRO A 1 208 ? 18.152 -0.985 -6.026 1.00 93.94 208 PRO A C 1
ATOM 1585 O O . PRO A 1 208 ? 17.158 -1.128 -5.317 1.00 93.94 208 PRO A O 1
ATOM 1588 N N . ALA A 1 209 ? 19.024 0.008 -5.820 1.00 94.56 209 ALA A N 1
ATOM 1589 C CA . ALA A 1 209 ? 18.900 0.959 -4.719 1.00 94.56 209 ALA A CA 1
ATOM 1590 C C . ALA A 1 209 ? 17.660 1.861 -4.852 1.00 94.56 209 ALA A C 1
ATOM 1592 O O . ALA A 1 209 ? 17.031 2.194 -3.847 1.00 94.56 209 ALA A O 1
ATOM 1593 N N . ALA A 1 210 ? 17.292 2.266 -6.072 1.00 95.81 210 ALA A N 1
ATOM 1594 C CA . ALA A 1 210 ? 16.076 3.040 -6.287 1.00 95.81 210 ALA A CA 1
ATOM 1595 C C . ALA A 1 210 ? 14.821 2.205 -6.019 1.00 95.81 210 ALA A C 1
ATOM 1597 O O . ALA A 1 210 ? 13.935 2.685 -5.320 1.00 95.81 210 ALA A O 1
ATOM 1598 N N . LEU A 1 211 ? 14.771 0.957 -6.495 1.00 95.94 211 LEU A N 1
ATOM 1599 C CA . LEU A 1 211 ? 13.651 0.042 -6.253 1.00 95.94 211 LEU A CA 1
ATOM 1600 C C . LEU A 1 211 ? 13.484 -0.267 -4.758 1.00 95.94 211 LEU A C 1
ATOM 1602 O O . LEU A 1 211 ? 12.375 -0.187 -4.237 1.00 95.94 211 LEU A O 1
ATOM 1606 N N . ALA A 1 212 ? 14.581 -0.525 -4.041 1.00 93.12 212 ALA A N 1
ATOM 1607 C CA . ALA A 1 212 ? 14.545 -0.780 -2.601 1.00 93.12 212 ALA A CA 1
ATOM 1608 C C . ALA A 1 212 ? 13.978 0.410 -1.805 1.00 93.12 212 ALA A C 1
ATOM 1610 O O . ALA A 1 212 ? 13.175 0.218 -0.897 1.00 93.12 212 ALA A O 1
ATOM 1611 N N . ARG A 1 213 ? 14.322 1.653 -2.181 1.00 94.81 213 ARG A N 1
ATOM 1612 C CA . ARG A 1 213 ? 13.774 2.874 -1.552 1.00 94.81 213 ARG A CA 1
ATOM 1613 C C . ARG A 1 213 ? 12.281 3.094 -1.808 1.00 94.81 213 ARG A C 1
ATOM 1615 O O . ARG A 1 213 ? 11.683 3.963 -1.175 1.00 94.81 213 ARG A O 1
ATOM 1622 N N . ARG A 1 214 ? 11.700 2.375 -2.768 1.00 95.88 214 ARG A N 1
ATOM 1623 C CA . ARG A 1 214 ? 10.283 2.458 -3.122 1.00 95.88 214 ARG A CA 1
ATOM 1624 C C . ARG A 1 214 ? 9.432 1.411 -2.404 1.00 95.88 214 ARG A C 1
ATOM 1626 O O . ARG A 1 214 ? 8.245 1.651 -2.211 1.00 95.88 214 ARG A O 1
ATOM 1633 N N . SER A 1 215 ? 10.024 0.299 -1.971 1.00 96.00 215 SER A N 1
ATOM 1634 C CA . SER A 1 215 ? 9.350 -0.715 -1.157 1.00 96.00 215 SER A CA 1
ATOM 1635 C C . SER A 1 215 ? 8.930 -0.166 0.220 1.00 96.00 215 SER A C 1
ATOM 1637 O O . SER A 1 215 ? 9.566 0.755 0.742 1.00 96.00 215 SER A O 1
ATOM 1639 N N . PRO A 1 216 ? 7.884 -0.729 0.857 1.00 96.25 216 PRO A N 1
ATOM 1640 C CA . PRO A 1 216 ? 7.568 -0.451 2.252 1.00 96.25 216 PRO A CA 1
ATOM 1641 C C . PRO A 1 216 ? 8.789 -0.680 3.149 1.00 96.25 216 PRO A C 1
ATOM 1643 O O . PRO A 1 216 ? 9.369 -1.764 3.172 1.00 96.25 216 PRO A O 1
ATOM 1646 N N . ASN A 1 217 ? 9.172 0.341 3.915 1.00 93.75 217 ASN A N 1
ATOM 1647 C CA . ASN A 1 217 ? 10.262 0.213 4.872 1.00 93.75 217 ASN A CA 1
ATOM 1648 C C . ASN A 1 217 ? 9.855 -0.724 6.026 1.00 93.75 217 ASN A C 1
ATOM 1650 O O . ASN A 1 217 ? 8.897 -0.450 6.756 1.00 93.75 217 ASN A O 1
ATOM 1654 N N . VAL A 1 218 ? 10.627 -1.795 6.225 1.00 96.25 218 VAL A N 1
ATOM 1655 C CA . VAL A 1 218 ? 10.444 -2.777 7.304 1.00 96.25 218 VAL A CA 1
ATOM 1656 C C . VAL A 1 218 ? 10.415 -2.117 8.684 1.00 96.25 218 VAL A C 1
ATOM 1658 O O . VAL A 1 218 ? 9.578 -2.482 9.507 1.00 96.25 218 VAL A O 1
ATOM 1661 N N . ASP A 1 219 ? 11.264 -1.118 8.937 1.00 97.12 219 ASP A N 1
ATOM 1662 C CA . ASP A 1 219 ? 11.319 -0.421 10.228 1.00 97.12 219 ASP A CA 1
ATOM 1663 C C . ASP A 1 219 ? 10.022 0.334 10.524 1.00 97.12 219 ASP A C 1
ATOM 1665 O O . ASP A 1 219 ? 9.533 0.317 11.657 1.00 97.12 219 ASP A O 1
ATOM 1669 N N . GLY A 1 220 ? 9.438 0.953 9.497 1.00 97.38 220 GLY A N 1
ATOM 1670 C CA . GLY A 1 220 ? 8.170 1.665 9.593 1.00 97.38 220 GLY A CA 1
ATOM 1671 C C . GLY A 1 220 ? 6.997 0.728 9.866 1.00 97.38 220 GLY A C 1
ATOM 1672 O O . GLY A 1 220 ? 6.223 0.962 10.793 1.00 97.38 220 GLY A O 1
ATOM 1673 N N . LEU A 1 221 ? 6.905 -0.382 9.124 1.00 97.69 221 LEU A N 1
ATOM 1674 C CA . LEU A 1 221 ? 5.883 -1.407 9.366 1.00 97.69 221 LEU A CA 1
ATOM 1675 C C . LEU A 1 221 ? 6.038 -2.059 10.747 1.00 97.69 221 LEU A C 1
ATOM 1677 O O . LEU A 1 221 ? 5.052 -2.239 11.456 1.00 97.69 221 LEU A O 1
ATOM 1681 N N . ALA A 1 222 ? 7.267 -2.370 11.165 1.00 98.00 222 ALA A N 1
ATOM 1682 C CA . ALA A 1 222 ? 7.533 -2.937 12.485 1.00 98.00 222 ALA A CA 1
ATOM 1683 C C . ALA A 1 222 ? 7.167 -1.964 13.611 1.00 98.00 222 ALA A C 1
ATOM 1685 O O . ALA A 1 222 ? 6.631 -2.388 14.635 1.00 98.00 222 ALA A O 1
ATOM 1686 N N . ARG A 1 223 ? 7.420 -0.661 13.426 1.00 97.81 223 ARG A N 1
ATOM 1687 C CA . ARG A 1 223 ? 6.968 0.378 14.358 1.00 97.81 223 ARG A CA 1
ATOM 1688 C C . ARG A 1 223 ? 5.446 0.394 14.469 1.00 97.81 223 ARG A C 1
ATOM 1690 O O . ARG A 1 223 ? 4.949 0.312 15.581 1.00 97.81 223 ARG A O 1
ATOM 1697 N N . LEU A 1 224 ? 4.726 0.406 13.348 1.00 97.81 224 LEU A N 1
ATOM 1698 C CA . LEU A 1 224 ? 3.260 0.349 13.347 1.00 97.81 224 LEU A CA 1
ATOM 1699 C C . LEU A 1 224 ? 2.724 -0.877 14.100 1.00 97.81 224 LEU A C 1
ATOM 1701 O O . LEU A 1 224 ? 1.848 -0.743 14.950 1.00 97.81 224 LEU A O 1
ATOM 1705 N N . VAL A 1 225 ? 3.285 -2.062 13.843 1.00 96.50 225 VAL A N 1
ATOM 1706 C CA . VAL A 1 225 ? 2.893 -3.299 14.539 1.00 96.50 225 VAL A CA 1
ATOM 1707 C C . VAL A 1 225 ? 3.146 -3.207 16.048 1.00 96.50 225 VAL A C 1
ATOM 1709 O O . VAL A 1 225 ? 2.312 -3.651 16.837 1.00 96.50 225 VAL A O 1
ATOM 1712 N N . ARG A 1 226 ? 4.277 -2.629 16.478 1.00 95.88 226 ARG A N 1
ATOM 1713 C CA . ARG A 1 226 ? 4.558 -2.404 17.908 1.00 95.88 226 ARG A CA 1
ATOM 1714 C C . ARG A 1 226 ? 3.586 -1.408 18.537 1.00 95.88 226 ARG A C 1
ATOM 1716 O O . ARG A 1 226 ? 3.144 -1.642 19.657 1.00 95.88 226 ARG A O 1
ATOM 1723 N N . ASP A 1 227 ? 3.227 -0.363 17.799 1.00 95.31 227 ASP A N 1
ATOM 1724 C CA . ASP A 1 227 ? 2.354 0.722 18.256 1.00 95.31 227 ASP A CA 1
ATOM 1725 C C . ASP A 1 227 ? 0.855 0.347 18.215 1.00 95.31 227 ASP A C 1
ATOM 1727 O O . ASP A 1 227 ? 0.002 1.166 18.565 1.00 95.31 227 ASP A O 1
ATOM 1731 N N . GLY A 1 228 ? 0.528 -0.891 17.819 1.00 95.62 228 GLY A N 1
ATOM 1732 C CA . GLY A 1 228 ? -0.821 -1.460 17.881 1.00 95.62 228 GLY A CA 1
ATOM 1733 C C . GLY A 1 228 ? -1.600 -1.457 16.564 1.00 95.62 228 GLY A C 1
ATOM 1734 O O . GLY A 1 228 ? -2.738 -1.925 16.548 1.00 95.62 228 GLY A O 1
ATOM 1735 N N . THR A 1 229 ? -1.020 -0.990 15.453 1.00 97.88 229 THR A N 1
ATOM 1736 C CA . THR A 1 229 ? -1.657 -1.095 14.132 1.00 97.88 229 THR A CA 1
ATOM 1737 C C . THR A 1 229 ? -1.844 -2.559 13.757 1.00 97.88 229 THR A C 1
ATOM 1739 O O . THR A 1 229 ? -0.888 -3.341 13.715 1.00 97.88 229 THR A O 1
ATOM 1742 N N . LYS A 1 230 ? -3.070 -2.930 13.386 1.00 97.50 230 LYS A N 1
ATOM 1743 C CA . LYS A 1 230 ? -3.345 -4.254 12.837 1.00 97.50 230 LYS A CA 1
ATOM 1744 C C . LYS A 1 230 ? -2.909 -4.313 11.374 1.00 97.50 230 LYS A C 1
ATOM 1746 O O . LYS A 1 230 ? -3.442 -3.599 10.528 1.00 97.50 230 LYS A O 1
ATOM 1751 N N . LEU A 1 231 ? -1.976 -5.204 11.059 1.00 97.31 231 LEU A N 1
ATOM 1752 C CA . LEU A 1 231 ? -1.568 -5.488 9.687 1.00 97.31 231 LEU A CA 1
ATOM 1753 C C . LEU A 1 231 ? -2.329 -6.722 9.169 1.00 97.31 231 LEU A C 1
ATOM 1755 O O . LEU A 1 231 ? -2.222 -7.803 9.740 1.00 97.31 231 LEU A O 1
ATOM 1759 N N . VAL A 1 232 ? -3.117 -6.558 8.105 1.00 97.62 232 VAL A N 1
ATOM 1760 C CA . VAL A 1 232 ? -3.874 -7.630 7.437 1.00 97.62 232 VAL A CA 1
ATOM 1761 C C . VAL A 1 232 ? -3.346 -7.781 6.017 1.00 97.62 232 VAL A C 1
ATOM 1763 O O . VAL A 1 232 ? -3.800 -7.093 5.103 1.00 97.62 232 VAL A O 1
ATOM 1766 N N . VAL A 1 233 ? -2.376 -8.678 5.832 1.00 97.31 233 VAL A N 1
ATOM 1767 C CA . VAL A 1 233 ? -1.837 -9.013 4.505 1.00 97.31 233 VAL A CA 1
ATOM 1768 C C . VAL A 1 233 ? -2.414 -10.340 4.046 1.00 97.31 233 VAL A C 1
ATOM 1770 O O . VAL A 1 233 ? -2.211 -11.364 4.696 1.00 97.31 233 VAL A O 1
ATOM 1773 N N . VAL A 1 234 ? -3.141 -10.313 2.934 1.00 96.88 234 VAL A N 1
ATOM 1774 C CA . VAL A 1 234 ? -3.780 -11.487 2.341 1.00 96.88 234 VAL A CA 1
ATOM 1775 C C . VAL A 1 234 ? -3.274 -11.667 0.919 1.00 96.88 234 VAL A C 1
ATOM 1777 O O . VAL A 1 234 ? -3.338 -10.720 0.144 1.00 96.88 234 VAL A O 1
ATOM 1780 N N . TRP A 1 235 ? -2.810 -12.853 0.539 1.00 95.19 235 TRP A N 1
ATOM 1781 C CA . TRP A 1 235 ? -2.434 -13.121 -0.852 1.00 95.19 235 TRP A CA 1
ATOM 1782 C C . TRP A 1 235 ? -2.907 -14.490 -1.327 1.00 95.19 235 TRP A C 1
ATOM 1784 O O . TRP A 1 235 ? -3.146 -15.412 -0.542 1.00 95.19 235 TRP A O 1
ATOM 1794 N N . SER A 1 236 ? -3.110 -14.612 -2.630 1.00 93.06 236 SER A N 1
ATOM 1795 C CA . SER A 1 236 ? -3.461 -15.869 -3.264 1.00 93.06 236 SER A CA 1
ATOM 1796 C C . SER A 1 236 ? -2.233 -16.730 -3.544 1.00 93.06 236 SER A C 1
ATOM 1798 O O . SER A 1 236 ? -1.198 -16.235 -3.979 1.00 93.06 236 SER A O 1
ATOM 1800 N N . VAL A 1 237 ? -2.381 -18.033 -3.313 1.00 91.94 237 VAL A N 1
ATOM 1801 C CA . VAL A 1 237 ? -1.439 -19.103 -3.680 1.00 91.94 237 VAL A CA 1
ATOM 1802 C C . VAL A 1 237 ? -2.128 -20.152 -4.565 1.00 91.94 237 VAL A C 1
ATOM 1804 O O . VAL A 1 237 ? -1.769 -21.327 -4.560 1.00 91.94 237 VAL A O 1
ATOM 1807 N N . ALA A 1 238 ? -3.190 -19.764 -5.281 1.00 86.31 238 ALA A N 1
ATOM 1808 C CA . ALA A 1 238 ? -3.873 -20.661 -6.210 1.00 86.31 238 ALA A CA 1
ATOM 1809 C C . ALA A 1 238 ? -2.948 -21.066 -7.369 1.00 86.31 238 ALA A C 1
ATOM 1811 O O . ALA A 1 238 ? -2.142 -20.265 -7.826 1.00 86.31 238 ALA A O 1
ATOM 1812 N N . ASP A 1 239 ? -3.127 -22.263 -7.927 1.00 83.38 239 ASP A N 1
ATOM 1813 C CA . ASP A 1 239 ? -2.270 -22.801 -8.997 1.00 83.38 239 ASP A CA 1
ATOM 1814 C C . ASP A 1 239 ? -2.215 -21.877 -10.237 1.00 83.38 239 ASP A C 1
ATOM 1816 O O . ASP A 1 239 ? -1.214 -21.800 -10.950 1.00 83.38 239 ASP A O 1
ATOM 1820 N N . GLY A 1 240 ? -3.295 -21.124 -10.480 1.00 80.69 240 GLY A N 1
ATOM 1821 C CA . GLY A 1 240 ? -3.368 -20.115 -11.538 1.00 80.69 240 GLY A CA 1
ATOM 1822 C C . GLY A 1 240 ? -2.519 -18.859 -11.294 1.00 80.69 240 GLY A C 1
ATOM 1823 O O . GLY A 1 240 ? -2.177 -18.183 -12.266 1.00 80.69 240 GLY A O 1
ATOM 1824 N N . GLU A 1 241 ? -2.131 -18.564 -10.049 1.00 82.38 241 GLU A N 1
ATOM 1825 C CA . GLU A 1 241 ? -1.332 -17.380 -9.698 1.00 82.38 241 GLU A CA 1
ATOM 1826 C C . GLU A 1 241 ? 0.078 -17.441 -10.283 1.00 82.38 241 GLU A C 1
ATOM 1828 O O . GLU A 1 241 ? 0.669 -16.404 -10.539 1.00 82.38 241 GLU A O 1
ATOM 1833 N N . ARG A 1 242 ? 0.619 -18.623 -10.609 1.00 80.44 242 ARG A N 1
ATOM 1834 C CA . ARG A 1 242 ? 1.907 -18.692 -11.323 1.00 80.44 242 ARG A CA 1
ATOM 1835 C C . ARG A 1 242 ? 1.860 -18.006 -12.691 1.00 80.44 242 ARG A C 1
ATOM 1837 O O . ARG A 1 242 ? 2.878 -17.512 -13.171 1.00 80.44 242 ARG A O 1
ATOM 1844 N N . ARG A 1 243 ? 0.690 -17.989 -13.338 1.00 81.88 243 ARG A N 1
ATOM 1845 C CA . ARG A 1 243 ? 0.482 -17.292 -14.617 1.00 81.88 243 ARG A CA 1
ATOM 1846 C C . ARG A 1 243 ? 0.106 -15.834 -14.384 1.00 81.88 243 ARG A C 1
ATOM 1848 O O . ARG A 1 243 ? 0.654 -14.951 -15.043 1.00 81.88 243 ARG A O 1
ATOM 1855 N N . GLU A 1 244 ? -0.778 -15.582 -13.424 1.00 78.44 244 GLU A N 1
ATOM 1856 C CA . GLU A 1 244 ? -1.185 -14.229 -13.049 1.00 78.44 244 GLU A CA 1
ATOM 1857 C C . GLU A 1 244 ? 0.010 -13.451 -12.478 1.00 78.44 244 GLU A C 1
ATOM 1859 O O . GLU A 1 244 ? 0.705 -13.898 -11.575 1.00 78.44 244 GLU A O 1
ATOM 1864 N N . PHE A 1 245 ? 0.338 -12.300 -13.064 1.00 74.94 245 PHE A N 1
ATOM 1865 C CA . PHE A 1 245 ? 1.545 -11.537 -12.708 1.00 74.94 245 PHE A CA 1
ATOM 1866 C C . PHE A 1 245 ? 2.863 -12.343 -12.686 1.00 74.94 245 PHE A C 1
ATOM 1868 O O . PHE A 1 245 ? 3.848 -11.846 -12.132 1.00 74.94 245 PHE A O 1
ATOM 1875 N N . ARG A 1 246 ? 2.914 -13.520 -13.329 1.00 81.06 246 ARG A N 1
ATOM 1876 C CA . ARG A 1 246 ? 4.052 -14.458 -13.329 1.00 81.06 246 ARG A CA 1
ATOM 1877 C C . ARG A 1 246 ? 4.432 -14.967 -11.927 1.00 81.06 246 ARG A C 1
ATOM 1879 O O . ARG A 1 246 ? 5.617 -15.087 -11.632 1.00 81.06 246 ARG A O 1
ATOM 1886 N N . GLY A 1 247 ? 3.453 -15.187 -11.042 1.00 81.75 247 GLY A N 1
ATOM 1887 C CA . GLY A 1 247 ? 3.691 -15.688 -9.680 1.00 81.75 247 GLY A CA 1
ATOM 1888 C C . GLY A 1 247 ? 4.238 -14.647 -8.703 1.00 81.75 247 GLY A C 1
ATOM 1889 O O . GLY A 1 247 ? 4.478 -14.954 -7.540 1.00 81.75 247 GLY A O 1
ATOM 1890 N N . ALA A 1 248 ? 4.399 -13.393 -9.132 1.00 80.56 248 ALA A N 1
ATOM 1891 C CA . ALA A 1 248 ? 5.074 -12.369 -8.339 1.00 80.56 248 ALA A CA 1
ATOM 1892 C C . ALA A 1 248 ? 4.350 -11.973 -7.041 1.00 80.56 248 ALA A C 1
ATOM 1894 O O . ALA A 1 248 ? 4.936 -11.268 -6.235 1.00 80.56 248 ALA A O 1
ATOM 1895 N N . THR A 1 249 ? 3.083 -12.345 -6.842 1.00 83.69 249 THR A N 1
ATOM 1896 C CA . THR A 1 249 ? 2.327 -12.104 -5.597 1.00 83.69 249 THR A CA 1
ATOM 1897 C C . THR A 1 249 ? 2.441 -13.258 -4.602 1.00 83.69 249 THR A C 1
ATOM 1899 O O . THR A 1 249 ? 2.228 -13.051 -3.408 1.00 83.69 249 THR A O 1
ATOM 1902 N N . CYS A 1 250 ? 2.801 -14.453 -5.071 1.00 87.69 250 CYS A N 1
ATOM 1903 C CA . CYS A 1 250 ? 2.939 -15.660 -4.259 1.00 87.69 250 CYS A CA 1
ATOM 1904 C C . CYS A 1 250 ? 4.381 -16.177 -4.167 1.00 87.69 250 CYS A C 1
ATOM 1906 O O . CYS A 1 250 ? 4.615 -17.235 -3.587 1.00 87.69 250 CYS A O 1
ATOM 1908 N N . ASP A 1 251 ? 5.345 -15.445 -4.720 1.00 89.31 251 ASP A N 1
ATOM 1909 C CA . ASP A 1 251 ? 6.764 -15.709 -4.517 1.00 89.31 251 ASP A CA 1
ATOM 1910 C C . ASP A 1 251 ? 7.193 -15.404 -3.069 1.00 89.31 251 ASP A C 1
ATOM 1912 O O . ASP A 1 251 ? 6.642 -14.518 -2.401 1.00 89.31 251 ASP A O 1
ATOM 1916 N N . ALA A 1 252 ? 8.219 -16.111 -2.587 1.00 91.19 252 ALA A N 1
ATOM 1917 C CA . ALA A 1 252 ? 8.757 -15.932 -1.240 1.00 91.19 252 ALA A CA 1
ATOM 1918 C C . ALA A 1 252 ? 9.184 -14.484 -0.962 1.00 91.19 252 ALA A C 1
ATOM 1920 O O . ALA A 1 252 ? 9.012 -13.994 0.155 1.00 91.19 252 ALA A O 1
ATOM 1921 N N . THR A 1 253 ? 9.703 -13.781 -1.968 1.00 90.38 253 THR A N 1
ATOM 1922 C CA . THR A 1 253 ? 10.204 -12.408 -1.834 1.00 90.38 253 THR A CA 1
ATOM 1923 C C . THR A 1 253 ? 9.097 -11.349 -1.844 1.00 90.38 253 THR A C 1
ATOM 1925 O O . THR A 1 253 ? 9.337 -10.215 -1.444 1.00 90.38 253 THR A O 1
ATOM 1928 N N . ALA A 1 254 ? 7.870 -11.703 -2.238 1.00 86.62 254 ALA A N 1
ATOM 1929 C CA . ALA A 1 254 ? 6.799 -10.737 -2.463 1.00 86.62 254 ALA A CA 1
ATOM 1930 C C . ALA A 1 254 ? 6.093 -10.283 -1.182 1.00 86.62 254 ALA A C 1
ATOM 1932 O O . ALA A 1 254 ? 5.975 -9.087 -0.930 1.00 86.62 254 ALA A O 1
ATOM 1933 N N . ASN A 1 255 ? 5.597 -11.236 -0.391 1.00 92.31 255 ASN A N 1
ATOM 1934 C CA . ASN A 1 255 ? 4.851 -10.977 0.846 1.00 92.31 255 ASN A CA 1
ATOM 1935 C C . ASN A 1 255 ? 5.514 -11.657 2.045 1.00 92.31 255 ASN A C 1
ATOM 1937 O O . ASN A 1 255 ? 5.701 -11.036 3.091 1.00 92.31 255 ASN A O 1
ATOM 1941 N N . ALA A 1 256 ? 5.918 -12.917 1.883 1.00 94.25 256 ALA A N 1
ATOM 1942 C CA . ALA A 1 256 ? 6.411 -13.739 2.978 1.00 94.25 256 ALA A CA 1
ATOM 1943 C C . ALA A 1 256 ? 7.736 -13.227 3.575 1.00 94.25 256 ALA A C 1
ATOM 1945 O O . ALA A 1 256 ? 7.832 -13.051 4.790 1.00 94.25 256 ALA A O 1
ATOM 1946 N N . ALA A 1 257 ? 8.745 -12.934 2.749 1.00 95.00 257 ALA A N 1
ATOM 1947 C CA . ALA A 1 257 ? 10.027 -12.419 3.228 1.00 95.00 257 ALA A CA 1
ATOM 1948 C C . ALA A 1 257 ? 9.911 -11.018 3.867 1.00 95.00 257 ALA A C 1
ATOM 1950 O O . ALA A 1 257 ? 10.464 -10.842 4.958 1.00 95.00 257 ALA A O 1
ATOM 1951 N N . PRO A 1 258 ? 9.160 -10.049 3.295 1.00 95.56 258 PRO A N 1
ATOM 1952 C CA . PRO A 1 258 ? 8.870 -8.788 3.976 1.00 95.56 258 PRO A CA 1
ATOM 1953 C C . PRO A 1 258 ? 8.191 -8.974 5.339 1.00 95.56 258 PRO A C 1
ATOM 1955 O O . PRO A 1 258 ? 8.636 -8.381 6.319 1.00 95.56 258 PRO A O 1
ATOM 1958 N N . LEU A 1 259 ? 7.178 -9.842 5.455 1.00 97.06 259 LEU A N 1
ATOM 1959 C CA . LEU A 1 259 ? 6.512 -10.107 6.739 1.00 97.06 259 LEU A CA 1
ATOM 1960 C C . LEU A 1 259 ? 7.441 -10.778 7.759 1.00 97.06 259 LEU A C 1
ATOM 1962 O O . LEU A 1 259 ? 7.439 -10.397 8.930 1.00 97.06 259 LEU A O 1
ATOM 1966 N N . ALA A 1 260 ? 8.294 -11.708 7.323 1.00 97.25 260 ALA A N 1
ATOM 1967 C CA . ALA A 1 260 ? 9.331 -12.292 8.171 1.00 97.25 260 ALA A CA 1
ATOM 1968 C C . ALA A 1 260 ? 10.340 -11.235 8.657 1.00 97.25 260 ALA A C 1
ATOM 1970 O O . ALA A 1 260 ? 10.756 -11.255 9.818 1.00 97.25 260 ALA A O 1
ATOM 1971 N N . ALA A 1 261 ? 10.716 -10.283 7.798 1.00 97.19 261 ALA A N 1
ATOM 1972 C CA . ALA A 1 261 ? 11.579 -9.168 8.176 1.00 97.19 261 ALA A CA 1
ATOM 1973 C C . ALA A 1 261 ? 10.902 -8.235 9.193 1.00 97.19 261 ALA A C 1
ATOM 1975 O O . ALA A 1 261 ? 11.542 -7.840 10.169 1.00 97.19 261 ALA A O 1
ATOM 1976 N N . VAL A 1 262 ? 9.605 -7.949 9.025 1.00 97.88 262 VAL A N 1
ATOM 1977 C CA . VAL A 1 262 ? 8.817 -7.184 10.005 1.00 97.88 262 VAL A CA 1
ATOM 1978 C C . VAL A 1 262 ? 8.756 -7.922 11.341 1.00 97.88 262 VAL A C 1
ATOM 1980 O O . VAL A 1 262 ? 9.006 -7.294 12.365 1.00 97.88 262 VAL A O 1
ATOM 1983 N N . ALA A 1 263 ? 8.515 -9.237 11.361 1.00 97.69 263 ALA A N 1
ATOM 1984 C CA . ALA A 1 263 ? 8.497 -10.025 12.597 1.00 97.69 263 ALA A CA 1
ATOM 1985 C C . ALA A 1 263 ? 9.842 -9.977 13.341 1.00 97.69 263 ALA A C 1
ATOM 1987 O O . ALA A 1 263 ? 9.881 -9.700 14.543 1.00 97.69 263 ALA A O 1
ATOM 1988 N N . ARG A 1 264 ? 10.959 -10.157 12.618 1.00 97.81 264 ARG A N 1
ATOM 1989 C CA . ARG A 1 264 ? 12.314 -9.998 13.177 1.00 97.81 264 ARG A CA 1
ATOM 1990 C C . ARG A 1 264 ? 12.513 -8.612 13.774 1.00 97.81 264 ARG A C 1
ATOM 1992 O O . ARG A 1 264 ? 12.929 -8.487 14.920 1.00 97.81 264 ARG A O 1
ATOM 1999 N N . ARG A 1 265 ? 12.186 -7.565 13.014 1.00 97.88 265 ARG A N 1
ATOM 2000 C CA . ARG A 1 265 ? 12.422 -6.180 13.427 1.00 97.88 265 ARG A CA 1
ATOM 2001 C C . ARG A 1 265 ? 11.502 -5.723 14.557 1.00 97.88 265 ARG A C 1
ATOM 2003 O O . ARG A 1 265 ? 11.906 -4.897 15.375 1.00 97.88 265 ARG A O 1
ATOM 2010 N N . ALA A 1 266 ? 10.274 -6.230 14.596 1.00 96.25 266 ALA A N 1
ATOM 2011 C CA . ALA A 1 266 ? 9.308 -5.969 15.654 1.00 96.25 266 ALA A CA 1
ATOM 2012 C C . ALA A 1 266 ? 9.621 -6.751 16.938 1.00 96.25 266 ALA A C 1
ATOM 2014 O O . ALA A 1 266 ? 9.123 -6.367 17.993 1.00 96.25 266 ALA A O 1
ATOM 2015 N N . GLY A 1 267 ? 10.428 -7.817 16.856 1.00 95.75 267 GLY A N 1
ATOM 2016 C CA . GLY A 1 267 ? 10.721 -8.706 17.981 1.00 95.75 267 GLY A CA 1
ATOM 2017 C C . GLY A 1 267 ? 9.516 -9.546 18.415 1.00 95.75 267 GLY A C 1
ATOM 2018 O O . GLY A 1 267 ? 9.481 -10.031 19.541 1.00 95.75 267 GLY A O 1
ATOM 2019 N N . ARG A 1 268 ? 8.503 -9.700 17.550 1.00 95.81 268 ARG A N 1
ATOM 2020 C CA . ARG A 1 268 ? 7.275 -10.450 17.844 1.00 95.81 268 ARG A CA 1
ATOM 2021 C C . ARG A 1 268 ? 6.689 -11.094 16.586 1.00 95.81 268 ARG A C 1
ATOM 2023 O O . ARG A 1 268 ? 6.967 -10.610 15.489 1.00 95.81 268 ARG A O 1
ATOM 2030 N N . PRO A 1 269 ? 5.867 -12.150 16.721 1.00 96.62 269 PRO A N 1
ATOM 2031 C CA . PRO A 1 269 ? 5.218 -12.766 15.573 1.00 96.62 269 PRO A CA 1
ATOM 2032 C C . PRO A 1 269 ? 4.325 -11.792 14.799 1.00 96.62 269 PRO A C 1
ATOM 2034 O O . PRO A 1 269 ? 3.661 -10.939 15.395 1.00 96.62 269 PRO A O 1
ATOM 2037 N N . VAL A 1 270 ? 4.293 -11.954 13.477 1.00 97.12 270 VAL A N 1
ATOM 2038 C CA . VAL A 1 270 ? 3.398 -11.234 12.562 1.00 97.12 270 VAL A CA 1
ATOM 2039 C C . VAL A 1 270 ? 2.586 -12.258 11.787 1.00 97.12 270 VAL A C 1
ATOM 2041 O O . VAL A 1 270 ? 3.141 -13.209 11.242 1.00 97.12 270 VAL A O 1
ATOM 2044 N N . ASP A 1 271 ? 1.275 -12.061 11.731 1.00 96.94 271 ASP A N 1
ATOM 2045 C CA . ASP A 1 271 ? 0.380 -12.929 10.974 1.00 96.94 271 ASP A CA 1
ATOM 2046 C C . ASP A 1 271 ? 0.184 -12.411 9.540 1.00 96.94 271 ASP A C 1
ATOM 2048 O O . ASP A 1 271 ? 0.115 -11.208 9.285 1.00 96.94 271 ASP A O 1
ATOM 2052 N N . GLY A 1 272 ? 0.063 -13.349 8.607 1.00 96.56 272 GLY A N 1
ATOM 2053 C CA . GLY A 1 272 ? -0.437 -13.155 7.252 1.00 96.56 272 GLY A CA 1
ATOM 2054 C C . GLY A 1 272 ? -1.512 -14.194 6.934 1.00 96.56 272 GLY A C 1
ATOM 2055 O O . GLY A 1 272 ? -1.754 -15.121 7.712 1.00 96.56 272 GLY A O 1
ATOM 2056 N N . TRP A 1 273 ? -2.170 -14.056 5.786 1.00 97.12 273 TRP A N 1
ATOM 2057 C CA . TRP A 1 273 ? -3.215 -14.985 5.365 1.00 97.12 273 TRP A CA 1
ATOM 2058 C C . TRP A 1 273 ? -3.066 -15.368 3.900 1.00 97.12 273 TRP A C 1
ATOM 2060 O O . TRP A 1 273 ? -2.882 -14.516 3.034 1.00 97.12 273 TRP A O 1
ATOM 2070 N N . VAL A 1 274 ? -3.212 -16.658 3.617 1.00 95.69 274 VAL A N 1
ATOM 2071 C CA . VAL A 1 274 ? -3.190 -17.184 2.252 1.00 95.69 274 VAL A CA 1
ATOM 2072 C C . VAL A 1 274 ? -4.566 -17.662 1.819 1.00 95.69 274 VAL A C 1
ATOM 2074 O O . VAL A 1 274 ? -5.327 -18.235 2.602 1.00 95.69 274 VAL A O 1
ATOM 2077 N N . THR A 1 275 ? -4.901 -17.444 0.552 1.00 94.62 275 THR A N 1
ATOM 2078 C CA . THR A 1 275 ? -6.147 -17.935 -0.054 1.00 94.62 275 THR A CA 1
ATOM 2079 C C . THR A 1 275 ? -5.858 -18.741 -1.314 1.00 94.62 275 THR A C 1
ATOM 2081 O O . THR A 1 275 ? -4.788 -18.629 -1.899 1.00 94.62 275 THR A O 1
ATOM 2084 N N . ARG A 1 276 ? -6.830 -19.540 -1.767 1.00 92.00 276 ARG A N 1
ATOM 2085 C CA . ARG A 1 276 ? -6.798 -20.189 -3.093 1.00 92.00 276 ARG A CA 1
ATOM 2086 C C . ARG A 1 276 ? -7.756 -19.523 -4.088 1.00 92.00 276 ARG A C 1
ATOM 2088 O O . ARG A 1 276 ? -8.167 -20.131 -5.071 1.00 92.00 276 ARG A O 1
ATOM 2095 N N . SER A 1 277 ? -8.154 -18.283 -3.808 1.00 90.44 277 SER A N 1
ATOM 2096 C CA . SER A 1 277 ? -9.016 -17.482 -4.683 1.00 90.44 277 SER A CA 1
ATOM 2097 C C . SER A 1 277 ? -8.224 -16.946 -5.876 1.00 90.44 277 SER A C 1
ATOM 2099 O O . SER A 1 277 ? -7.014 -16.819 -5.798 1.00 90.44 277 SER A O 1
ATOM 2101 N N . ARG A 1 278 ? -8.876 -16.548 -6.970 1.00 88.88 278 ARG A N 1
ATOM 2102 C CA . ARG A 1 278 ? -8.181 -15.769 -8.014 1.00 88.88 278 ARG A CA 1
ATOM 2103 C C . ARG A 1 278 ? -7.751 -14.401 -7.474 1.00 88.88 278 ARG A C 1
ATOM 2105 O O . ARG A 1 278 ? -8.470 -13.840 -6.641 1.00 88.88 278 ARG A O 1
ATOM 2112 N N . HIS A 1 279 ? -6.661 -13.850 -8.003 1.00 88.56 279 HIS A N 1
ATOM 2113 C CA . HIS A 1 279 ? -6.201 -12.495 -7.713 1.00 88.56 279 HIS A CA 1
ATOM 2114 C C . HIS A 1 279 ? -7.340 -11.466 -7.637 1.00 88.56 279 HIS A C 1
ATOM 2116 O O . HIS A 1 279 ? -8.195 -11.352 -8.520 1.00 88.56 279 HIS A O 1
ATOM 2122 N N . GLY A 1 280 ? -7.362 -10.708 -6.548 1.00 87.44 280 GLY A N 1
ATOM 2123 C CA . GLY A 1 280 ? -8.322 -9.657 -6.246 1.00 87.44 280 GLY A CA 1
ATOM 2124 C C . GLY A 1 280 ? -9.706 -10.144 -5.818 1.00 87.44 280 GLY A C 1
ATOM 2125 O O . GLY A 1 280 ? -10.436 -9.384 -5.179 1.00 87.44 280 GLY A O 1
ATOM 2126 N N . ALA A 1 281 ? -10.077 -11.403 -6.076 1.00 91.06 281 ALA A N 1
ATOM 2127 C CA . ALA A 1 281 ? -11.396 -11.927 -5.717 1.00 91.06 281 ALA A CA 1
ATOM 2128 C C . ALA A 1 281 ? -11.649 -11.863 -4.204 1.00 91.06 281 ALA A C 1
ATOM 2130 O O . ALA A 1 281 ? -12.770 -11.584 -3.773 1.00 91.06 281 ALA A O 1
ATOM 2131 N N . THR A 1 282 ? -10.603 -12.047 -3.394 1.00 91.56 282 THR A N 1
ATOM 2132 C CA . THR A 1 282 ? -10.681 -11.900 -1.937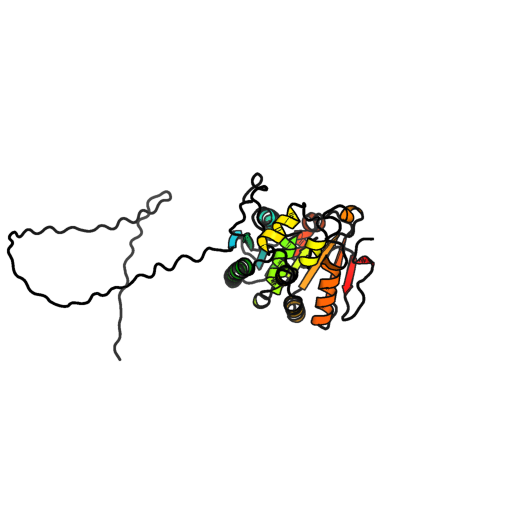 1.00 91.56 282 THR A CA 1
ATOM 2133 C C . THR A 1 282 ? -11.085 -10.480 -1.536 1.00 91.56 282 THR A C 1
ATOM 2135 O O . THR A 1 282 ? -11.977 -10.308 -0.702 1.00 91.56 282 THR A O 1
ATOM 2138 N N . PHE A 1 283 ? -10.506 -9.458 -2.169 1.00 91.75 283 PHE A N 1
ATOM 2139 C CA . PHE A 1 283 ? -10.865 -8.066 -1.901 1.00 91.75 283 PHE A CA 1
ATOM 2140 C C . PHE A 1 283 ? -12.296 -7.751 -2.365 1.00 91.75 283 PHE A C 1
ATOM 2142 O O . PHE A 1 283 ? -13.045 -7.100 -1.639 1.00 91.75 283 PHE A O 1
ATOM 2149 N N . TRP A 1 284 ? -12.735 -8.280 -3.512 1.00 90.25 284 TRP A N 1
ATOM 2150 C CA . TRP A 1 284 ? -14.102 -8.062 -4.010 1.00 90.25 284 TRP A CA 1
ATOM 2151 C C . TRP A 1 284 ? -15.173 -8.715 -3.145 1.00 90.25 284 TRP A C 1
ATOM 2153 O O . TRP A 1 284 ? -16.216 -8.112 -2.885 1.00 90.25 284 TRP A O 1
ATOM 2163 N N . ARG A 1 285 ? -14.912 -9.934 -2.673 1.00 93.31 285 ARG A N 1
ATOM 2164 C CA . ARG A 1 285 ? -15.877 -10.707 -1.891 1.00 93.31 285 ARG A CA 1
ATOM 2165 C C . ARG A 1 285 ? -15.912 -10.292 -0.424 1.00 93.31 285 ARG A C 1
ATOM 2167 O O . ARG A 1 285 ? -16.986 -10.251 0.170 1.00 93.31 285 ARG A O 1
ATOM 2174 N N . TYR A 1 286 ? -14.755 -9.985 0.160 1.00 94.81 286 TYR A N 1
ATOM 2175 C CA . TYR A 1 286 ? -14.622 -9.787 1.605 1.00 94.81 286 TYR A CA 1
ATOM 2176 C C . TYR A 1 286 ? -14.147 -8.391 2.006 1.00 94.81 286 TYR A C 1
ATOM 2178 O O . TYR A 1 286 ? -14.088 -8.106 3.201 1.00 94.81 286 TYR A O 1
ATOM 2186 N N . GLY A 1 287 ? -13.870 -7.497 1.052 1.00 93.12 287 GLY A N 1
ATOM 2187 C CA . GLY A 1 287 ? -13.288 -6.176 1.301 1.00 93.12 287 GLY A CA 1
ATOM 2188 C C . GLY A 1 287 ? -13.995 -5.377 2.392 1.00 93.12 287 GLY A C 1
ATOM 2189 O O . GLY A 1 287 ? -13.330 -4.816 3.253 1.00 93.12 287 GLY A O 1
ATOM 2190 N N . SER A 1 288 ? -15.333 -5.390 2.447 1.00 91.19 288 SER A N 1
ATOM 2191 C CA . SER A 1 288 ? -16.082 -4.633 3.463 1.00 91.19 288 SER A CA 1
ATOM 2192 C C . SER A 1 288 ? -15.899 -5.173 4.881 1.00 91.19 288 SER A C 1
ATOM 2194 O O . SER A 1 288 ? -16.049 -4.422 5.836 1.00 91.19 288 SER A O 1
ATOM 2196 N N . ARG A 1 289 ? -15.575 -6.463 5.028 1.00 94.56 289 ARG A N 1
ATOM 2197 C CA . ARG A 1 289 ? -15.223 -7.076 6.314 1.00 94.56 289 ARG A CA 1
ATOM 2198 C C . ARG A 1 289 ? -13.745 -6.853 6.627 1.00 94.56 289 ARG A C 1
ATOM 2200 O O . ARG A 1 289 ? -13.409 -6.554 7.768 1.00 94.56 289 ARG A O 1
ATOM 2207 N N . LEU A 1 290 ? -12.877 -6.961 5.618 1.00 96.25 290 LEU A N 1
ATOM 2208 C CA . LEU A 1 290 ? -11.435 -6.749 5.767 1.00 96.25 290 LEU A CA 1
ATOM 2209 C C . LEU A 1 290 ? -11.124 -5.332 6.260 1.00 96.25 290 LEU A C 1
ATOM 2211 O O . LEU A 1 290 ? -10.370 -5.197 7.212 1.00 96.25 290 LEU A O 1
ATOM 2215 N N . VAL A 1 291 ? -11.763 -4.291 5.708 1.00 96.44 291 VAL A N 1
ATOM 2216 C CA . VAL A 1 291 ? -11.585 -2.890 6.164 1.00 96.44 291 VAL A CA 1
ATOM 2217 C C . VAL A 1 291 ? -12.171 -2.603 7.554 1.00 96.44 291 VAL A C 1
ATOM 2219 O O . VAL A 1 291 ? -12.045 -1.493 8.055 1.00 96.44 291 VAL A O 1
ATOM 2222 N N . LEU A 1 292 ? -12.816 -3.593 8.176 1.00 95.38 292 LEU A N 1
ATOM 2223 C CA . LEU A 1 292 ? -13.271 -3.574 9.569 1.00 95.38 292 LEU A CA 1
ATOM 2224 C C . LEU A 1 292 ? -12.445 -4.532 10.447 1.00 95.38 292 LEU A C 1
ATOM 2226 O O . LEU A 1 292 ? -12.846 -4.873 11.555 1.00 95.38 292 LEU A O 1
ATOM 2230 N N . GLY A 1 293 ? -11.299 -4.997 9.943 1.00 94.25 293 GLY A N 1
ATOM 2231 C CA . GLY A 1 293 ? -10.356 -5.834 10.675 1.00 94.25 293 GLY A CA 1
ATOM 2232 C C . GLY A 1 293 ? -10.658 -7.331 10.636 1.00 94.25 293 GLY A C 1
ATOM 2233 O O . GLY A 1 293 ? -9.990 -8.081 11.350 1.00 94.25 293 GLY A O 1
ATOM 2234 N N . ALA A 1 294 ? -11.617 -7.802 9.834 1.00 95.62 294 ALA A N 1
ATOM 2235 C CA . ALA A 1 294 ? -11.781 -9.239 9.620 1.00 95.62 294 ALA A CA 1
ATOM 2236 C C . ALA A 1 294 ? -10.573 -9.830 8.875 1.00 95.62 294 ALA A C 1
ATOM 2238 O O . ALA A 1 294 ? -9.844 -9.124 8.181 1.00 95.62 294 ALA A O 1
ATOM 2239 N N . THR A 1 295 ? -10.393 -11.142 8.988 1.00 94.88 295 THR A N 1
ATOM 2240 C CA . THR A 1 295 ? -9.348 -11.904 8.297 1.00 94.88 295 THR A CA 1
ATOM 2241 C C . THR A 1 295 ? -9.987 -13.042 7.503 1.00 94.88 295 THR A C 1
ATOM 2243 O O . THR A 1 295 ? -11.081 -13.504 7.835 1.00 94.88 295 THR A O 1
ATOM 2246 N N . VAL A 1 296 ? -9.353 -13.450 6.402 1.00 95.00 296 VAL A N 1
ATOM 2247 C CA . VAL A 1 296 ? -9.881 -14.464 5.477 1.00 95.00 296 VAL A CA 1
ATOM 2248 C C . VAL A 1 296 ? -8.735 -15.316 4.957 1.00 95.00 296 VAL A C 1
ATOM 2250 O O . VAL A 1 296 ? -7.696 -14.776 4.594 1.00 95.00 296 VAL A O 1
ATOM 2253 N N . GLY A 1 297 ? -8.961 -16.625 4.862 1.00 95.12 297 GLY A N 1
ATOM 2254 C CA . GLY A 1 297 ? -7.977 -17.587 4.377 1.00 95.12 297 GLY A CA 1
ATOM 2255 C C . GLY A 1 297 ? -7.293 -18.349 5.503 1.00 95.12 297 GLY A C 1
ATOM 2256 O O . GLY A 1 297 ? -7.677 -18.256 6.671 1.00 95.12 297 GLY A O 1
ATOM 2257 N N . THR A 1 298 ? -6.272 -19.112 5.136 1.00 96.50 298 THR A N 1
ATOM 2258 C CA . THR A 1 298 ? -5.451 -19.866 6.080 1.00 96.50 298 THR A CA 1
ATOM 2259 C C . THR A 1 298 ? -4.424 -18.928 6.691 1.00 96.50 298 THR A C 1
ATOM 2261 O O . THR A 1 298 ? -3.659 -18.286 5.972 1.00 96.50 298 THR A O 1
ATOM 2264 N N . LYS A 1 299 ? -4.407 -18.837 8.020 1.00 96.88 299 LYS A N 1
ATOM 2265 C CA . LYS A 1 299 ? -3.413 -18.037 8.735 1.00 96.88 299 LYS A CA 1
ATOM 2266 C C . LYS A 1 299 ? -2.022 -18.653 8.568 1.00 96.88 299 LYS A C 1
ATOM 2268 O O . LYS A 1 299 ? -1.854 -19.859 8.734 1.00 96.88 299 LYS A O 1
ATOM 2273 N N . VAL A 1 300 ? -1.038 -17.806 8.306 1.00 96.75 300 VAL A N 1
ATOM 2274 C CA . VAL A 1 300 ? 0.389 -18.123 8.371 1.00 96.75 300 VAL A CA 1
ATOM 2275 C C . VAL A 1 300 ? 1.044 -17.168 9.359 1.00 96.75 300 VAL A C 1
ATOM 2277 O O . VAL A 1 300 ? 0.806 -15.966 9.308 1.00 96.75 300 VAL A O 1
ATOM 2280 N N . THR A 1 301 ? 1.846 -17.695 10.278 1.00 97.00 301 THR A N 1
ATOM 2281 C CA . THR A 1 301 ? 2.498 -16.890 11.316 1.00 97.00 301 THR A CA 1
ATOM 2282 C C . THR A 1 301 ? 3.997 -16.856 11.054 1.00 97.00 301 THR A C 1
ATOM 2284 O O . THR A 1 301 ? 4.641 -17.899 10.957 1.00 97.00 301 THR A O 1
ATOM 2287 N N . PHE A 1 302 ? 4.552 -15.651 10.953 1.00 97.44 302 PHE A N 1
ATOM 2288 C CA . PHE A 1 302 ? 5.982 -15.406 10.814 1.00 97.44 302 PHE A CA 1
ATOM 2289 C C . PHE A 1 302 ? 6.558 -15.109 12.193 1.00 97.44 302 PHE A C 1
ATOM 2291 O O . PHE A 1 302 ? 6.256 -14.072 12.785 1.00 97.44 302 PHE A O 1
ATOM 2298 N N . THR A 1 303 ? 7.364 -16.020 12.730 1.00 97.00 303 THR A N 1
ATOM 2299 C CA . THR A 1 303 ? 8.054 -15.812 14.006 1.00 97.00 303 THR A CA 1
ATOM 2300 C C . THR A 1 303 ? 9.362 -15.043 13.798 1.00 97.00 303 THR A C 1
ATOM 2302 O O . THR A 1 303 ? 9.971 -15.129 12.724 1.00 97.00 303 THR A O 1
ATOM 2305 N N . PRO A 1 304 ? 9.840 -14.291 14.807 1.00 96.31 304 PRO A N 1
ATOM 2306 C CA . PRO A 1 304 ? 11.177 -13.713 14.758 1.00 96.31 304 PRO A CA 1
ATOM 2307 C C . PRO A 1 304 ? 12.217 -14.813 14.507 1.00 96.31 304 PRO A C 1
ATOM 2309 O O . PRO A 1 304 ? 12.256 -15.809 15.221 1.00 96.31 304 PRO A O 1
ATOM 2312 N N . ASN A 1 305 ? 13.039 -14.633 13.472 1.00 93.62 305 ASN A N 1
ATOM 2313 C CA . ASN A 1 305 ? 14.096 -15.557 13.035 1.00 93.62 305 ASN A CA 1
ATOM 2314 C C . ASN A 1 305 ? 13.608 -16.937 12.554 1.00 93.62 305 ASN A C 1
ATOM 2316 O O . ASN A 1 305 ? 14.429 -17.808 12.281 1.00 93.62 305 ASN A O 1
ATOM 2320 N N . GLY A 1 306 ? 12.295 -17.134 12.404 1.00 93.31 306 GLY A N 1
ATOM 2321 C CA . GLY A 1 306 ? 11.735 -18.350 11.825 1.00 93.31 306 GLY A CA 1
ATOM 2322 C C . GLY A 1 306 ? 11.943 -18.437 10.313 1.00 93.31 306 GLY A C 1
ATOM 2323 O O . GLY A 1 306 ? 12.094 -17.426 9.620 1.00 93.31 306 GLY A O 1
ATOM 2324 N N . ALA A 1 307 ? 11.905 -19.663 9.794 1.00 94.25 307 ALA A N 1
ATOM 2325 C CA . ALA A 1 307 ? 11.835 -19.905 8.359 1.00 94.25 307 ALA A CA 1
ATOM 2326 C C . ALA A 1 307 ? 10.490 -19.424 7.783 1.00 94.25 307 ALA A C 1
ATOM 2328 O O . ALA A 1 307 ? 9.471 -19.391 8.476 1.00 94.25 307 ALA A O 1
ATOM 2329 N N . ILE A 1 308 ? 10.475 -19.090 6.490 1.00 93.50 308 ILE A N 1
ATOM 2330 C CA . ILE A 1 308 ? 9.232 -18.786 5.773 1.00 93.50 308 ILE A CA 1
ATOM 2331 C C . ILE A 1 308 ? 8.359 -20.058 5.726 1.00 93.50 308 ILE A C 1
ATOM 2333 O O . ILE A 1 308 ? 8.845 -21.097 5.268 1.00 93.50 308 ILE A O 1
ATOM 2337 N N . PRO A 1 309 ? 7.083 -20.013 6.164 1.00 91.44 309 PRO A N 1
ATOM 2338 C CA . PRO A 1 309 ? 6.192 -21.169 6.086 1.00 91.44 309 PRO A CA 1
ATOM 2339 C C . PRO A 1 309 ? 6.000 -21.642 4.639 1.00 91.44 309 PRO A C 1
ATOM 2341 O O . PRO A 1 309 ? 5.727 -20.839 3.751 1.00 91.44 309 PRO A O 1
ATOM 2344 N N . LYS A 1 310 ? 6.088 -22.952 4.380 1.00 89.25 310 LYS A N 1
ATOM 2345 C CA . LYS A 1 310 ? 5.987 -23.503 3.010 1.00 89.25 310 LYS A CA 1
ATOM 2346 C C . LYS A 1 310 ? 4.643 -23.218 2.332 1.00 89.25 310 LYS A C 1
ATOM 2348 O O . LYS A 1 310 ? 4.588 -23.061 1.123 1.00 89.25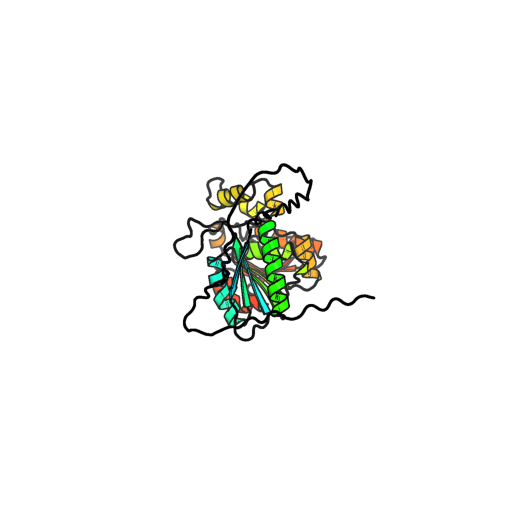 310 LYS A O 1
ATOM 2353 N N . ASN A 1 311 ? 3.563 -23.126 3.105 1.00 89.56 311 ASN A N 1
ATOM 2354 C CA . ASN A 1 311 ? 2.226 -22.799 2.606 1.00 89.56 311 ASN A CA 1
ATOM 2355 C C . ASN A 1 311 ? 2.002 -21.289 2.386 1.00 89.56 311 ASN A C 1
ATOM 2357 O O . ASN A 1 311 ? 0.902 -20.893 2.012 1.00 89.56 311 ASN A O 1
ATOM 2361 N N . ALA A 1 312 ? 3.014 -20.453 2.641 1.00 90.25 312 ALA A N 1
ATOM 2362 C CA . ALA A 1 312 ? 2.985 -19.011 2.412 1.00 90.25 312 ALA A CA 1
ATOM 2363 C C . ALA A 1 312 ? 3.356 -18.623 0.969 1.00 90.25 312 ALA A C 1
ATOM 2365 O O . ALA A 1 312 ? 3.279 -17.448 0.619 1.00 90.25 312 ALA A O 1
ATOM 2366 N N . VAL A 1 313 ? 3.783 -19.578 0.143 1.00 90.50 313 VAL A N 1
ATOM 2367 C CA . VAL A 1 313 ? 4.257 -19.345 -1.226 1.00 90.50 313 VAL A CA 1
ATOM 2368 C C . VAL A 1 313 ? 3.535 -20.260 -2.205 1.00 90.50 313 VAL A C 1
ATOM 2370 O O . VAL A 1 313 ? 2.913 -21.242 -1.797 1.00 90.50 313 VAL A O 1
ATOM 2373 N N . CYS A 1 314 ? 3.592 -19.934 -3.494 1.00 86.25 314 CYS A N 1
ATOM 2374 C CA . CYS A 1 314 ? 3.121 -20.858 -4.512 1.00 86.25 314 CYS A CA 1
ATOM 2375 C C . CYS A 1 314 ? 3.918 -22.172 -4.445 1.00 86.25 314 CYS A C 1
ATOM 2377 O O . CYS A 1 314 ? 5.149 -22.161 -4.517 1.00 86.25 314 CYS A O 1
ATOM 2379 N N . SER A 1 315 ? 3.163 -23.277 -4.337 1.00 71.69 315 SER A N 1
ATOM 2380 C CA . SER A 1 315 ? 3.494 -24.610 -4.862 1.00 71.69 315 SER A CA 1
ATOM 2381 C C . SER A 1 315 ? 4.292 -24.502 -6.133 1.00 71.69 315 SER A C 1
ATOM 2383 O O . SER A 1 315 ? 3.798 -23.689 -6.948 1.00 71.69 315 SER A O 1
#

InterPro domains:
  IPR029058 Alpha/Beta hydrolase fold [G3DSA:3.40.50.1820] (45-284)
  IPR029058 Alpha/Beta hydrolase fold [SSF53474] (110-294)

Secondary structure (DSSP, 8-state):
------PPP-------SSS---------------------------------------PPPSEEEEEE--SS-SEEEEE-SSHHHHHHHHHHHHHHT-EEEEEEETT----STT-GGG----SS-HHHHHHHHHHHHHHHHHH-SEEEEEEETHHHHHHHHHHHH-GGG--SEEEEES--S-HHHHHHTS-TTSHHHHHHHHHH-S-HHHHHTTSPPHHHHHHHHHTTPEEEEEEE--GGGGTGGGGTTTSIIIIIHHHHHHHHHHTS-EEEEEE-S-TTHHHHHHHHHHTTT---SEEEEE-TTPPPPGGGS--

Radius of gyration: 27.06 Å; chains: 1; bounding box: 49×98×48 Å

pLDDT: mean 83.36, std 22.25, range [28.66, 98.81]

Organism: NCBI:txid1002870

Sequence (315 aa):
MVSYQRRPVHVVFRRVGAGTFKITTMLRSCTSRVARAPVGLLLALTMLGGFAAVARAAVP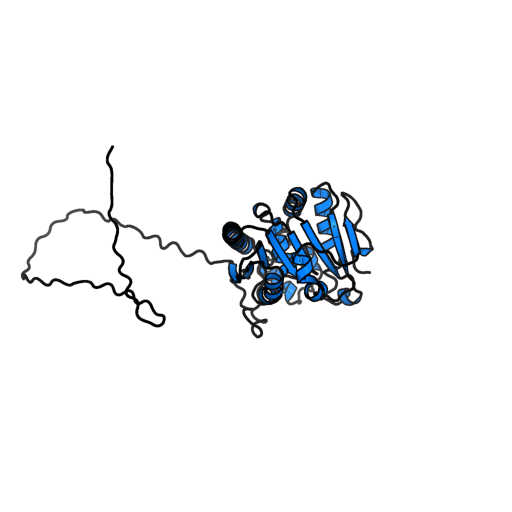RSAIVTISSVRSPRGVLVTSGGWPYCEQARPLARRARLALVCGGYAKDGYRGRKLRHLRWLDWGNAAYLDELAARVAAVHRRIGGMLVFAGVSYSGYGVAVLAARHPELRPDLVVVVDSYLDLAARRAHLPAGHETAREIDRETGGTPAALARRSPNVDGLARLVRDGTKLVVVWSVADGERREFRGATCDATANAAPLAAVARRAGRPVDGWVTRSRHGATFWRYGSRLVLGATVGTKVTFTPNGAIPKNAVCS

Foldseek 3Di:
DDDDDDDDDDDDDDDDDDDDDDDDDDDDDDDDDDDDDDDDDDDDDDDPPPPPPPPVPPDDQQKDKDKAADPQAQEEEEWEQADVFQVLCVVLCHLLSHIYIYIHTPQAPCHDDVRVVSGAGLLQPPRSLVNSLVVRLVVCVVRPHAAEYETFASRLFNSLSSQLVCVVSLGQERYRELYFQAQLLLLVLDDCPDPVNCSCCVNQVNDPVSRRNRGRDLLSLLSSVLVNRAYEAEHEQAPCCCVVSVQSSQDCNGPQVSQLSNQQNNVHKHKYFYDNDPGCVCCNVCVSVVRVPDHDHDIDIRHRVDDRDPRSHHD